Protein AF-X1NPY0-F1 (afdb_monomer)

Secondary structure (DSSP, 8-state):
--EE-SHHHHHHHHHHHHHHT----EEE--SHHHHHHHHHHHHHHHHHTT--S-EEEEEEEESS-TT--HHHHHSTT--HHHHHHHHHHHHHHHT-TTSTTTTEEEEEEEEEEPTTTSHHHHHH-TTT--EEEE--TTS-HHHHHHHHHHHHHHHTTTSEEEEESS---B--SS---------PPPHHHHHHHHHHH--SEEE--SS--BT--SS-PPP--HHHHHHHHHHH-TTB-

Mean predicted aligned error: 5.46 Å

Organism: NCBI:txid412755

InterPro domains:
  IPR000771 Fructose-bisphosphate aldolase, class-II [PF01116] (9-232)
  IPR013785 Aldolase-type TIM barrel [G3DSA:3.20.20.70] (1-237)

pLDDT: mean 90.07, std 15.35, range [38.34, 98.81]

Foldseek 3Di:
DLEDLFQVVVLVVQVVCLVVVHDADEAEAQELVSVVVQLVVQVVVCVVVVPPAAAEHEYEYEPPPPVDHRLLRHDPVSDNVNSLVRVQVSCCVQCPCPHPRVRYRYAYEHEQQEPPPNVCVCVVRLRRHAAYEHEPQVPDLVVQLVVLLVVCVVPSGSHQYEYENHDAAADDPPPDPDPDPLDWFALVSLLCSCVSNVHQAYETRQQDHPDDPDDPRPDRNPVRVVSNCVRNNSRYD

Radius of gyration: 17.71 Å; Cα contacts (8 Å, |Δi|>4): 429; chains: 1; bounding box: 46×44×44 Å

Nearest PDB structures (foldseek):
  2fjk-assembly1_A  TM=8.149E-01  e=1.073E-10  Thermus caldophilus
  3pm6-assembly1_A  TM=8.118E-01  e=3.680E-09  Coccidioides immitis
  3n9s-assembly1_A  TM=7.396E-01  e=4.705E-10  Helicobacter pylori 51
  8ebc-assembly1_B-2  TM=5.358E-01  e=4.833E-02  Listeria monocytogenes EGD-e
  1me8-assembly1_A  TM=5.652E-01  e=1.115E-01  Tritrichomonas suis

Solvent-accessible surface area (backbone atoms only — not comparable to full-atom values): 12717 Å² total; per-residue (Å²): 115,20,60,34,41,31,4,59,62,41,44,56,53,51,52,53,41,46,73,73,73,54,85,80,62,73,46,74,37,45,35,70,70,50,45,52,48,51,55,53,48,51,52,51,50,36,60,75,68,65,59,75,74,69,42,77,40,35,43,28,34,26,48,78,32,85,94,48,39,24,20,24,60,38,31,98,80,62,33,55,66,61,7,48,51,51,55,47,52,51,48,53,62,51,32,27,65,93,34,98,40,44,51,36,34,33,34,27,29,41,37,49,30,37,83,77,80,39,49,61,58,64,72,76,34,46,76,57,35,9,29,35,26,57,40,37,25,92,47,57,62,70,54,24,36,51,52,42,24,55,48,35,75,74,39,50,72,47,23,33,38,31,38,39,64,47,68,71,56,61,65,63,90,64,91,68,84,66,88,77,80,86,66,58,54,49,42,66,55,54,38,49,47,45,69,68,20,59,49,68,30,37,36,56,31,40,52,64,57,50,85,68,92,67,91,77,70,61,66,66,36,61,71,52,53,49,50,30,30,75,62,64,44,83,29,69,97

Sequence (237 aa):
MPIIRNGEKAREIIDKVKKTGNSLPCFCTENIMTTEAIFMGAKKFKEAQNIKGQLPLIIAFTASYEQRQQLKNYSGLSDFKEGLLAVRDDIERIARDEGKFNDIDVIVHLDHAQPGDDDWIFKENKDFISSIMYDCSSYSLNDNIKMEKDFVKKYKKDFVIEGCVDEIYNYVVSNEKLEVKDIITEAGDAESYFKETGVDLVVANLGTEHRRTESALKRYRRDAAQKIRDKIGRQIV

Structure (mmCIF, N/CA/C/O backbone):
data_AF-X1NPY0-F1
#
_entry.id   AF-X1NPY0-F1
#
loop_
_atom_site.group_PDB
_atom_site.id
_atom_site.type_symbol
_atom_site.label_atom_id
_atom_site.label_alt_id
_atom_site.label_comp_id
_atom_site.label_asym_id
_atom_site.label_entity_id
_atom_site.label_seq_id
_atom_site.pdbx_PDB_ins_code
_atom_site.Cartn_x
_atom_site.Cartn_y
_atom_site.Cartn_z
_atom_site.occupancy
_atom_site.B_iso_or_equiv
_atom_site.auth_seq_id
_atom_site.auth_comp_id
_atom_site.auth_asym_id
_atom_site.auth_atom_id
_atom_site.pdbx_PDB_model_num
ATOM 1 N N . MET A 1 1 ? -16.052 -7.743 11.395 1.00 60.28 1 MET A N 1
ATOM 2 C CA . MET A 1 1 ? -14.683 -8.087 10.979 1.00 60.28 1 MET A CA 1
ATOM 3 C C . MET A 1 1 ? -13.871 -6.822 10.774 1.00 60.28 1 MET A C 1
ATOM 5 O O . MET A 1 1 ? -14.260 -6.031 9.921 1.00 60.28 1 MET A O 1
ATOM 9 N N . PRO A 1 2 ? -12.777 -6.626 11.524 1.00 85.25 2 PRO A N 1
ATOM 10 C CA . PRO A 1 2 ? -11.909 -5.452 11.427 1.00 85.25 2 PRO A CA 1
ATOM 11 C C . PRO A 1 2 ? -10.962 -5.534 10.222 1.00 85.25 2 PRO A C 1
ATOM 13 O O . PRO A 1 2 ? -10.496 -4.516 9.730 1.00 85.25 2 PRO A O 1
ATOM 16 N N . ILE A 1 3 ? -10.697 -6.735 9.698 1.00 94.75 3 ILE A N 1
ATOM 17 C CA . ILE A 1 3 ? -9.887 -6.912 8.485 1.00 94.75 3 ILE A CA 1
ATOM 18 C C . ILE A 1 3 ? -10.708 -6.532 7.253 1.00 94.75 3 ILE A C 1
ATOM 20 O O . ILE A 1 3 ? -11.774 -7.097 6.993 1.00 94.75 3 ILE A O 1
ATOM 24 N N . ILE A 1 4 ? -10.175 -5.600 6.471 1.00 96.19 4 ILE A N 1
ATOM 25 C CA . ILE A 1 4 ? -10.746 -5.134 5.214 1.00 96.19 4 ILE A CA 1
ATOM 26 C C . ILE A 1 4 ? -10.289 -6.073 4.099 1.00 96.19 4 ILE A C 1
ATOM 28 O O . ILE A 1 4 ? -9.122 -6.074 3.726 1.00 96.19 4 ILE A O 1
ATOM 32 N N . ARG A 1 5 ? -11.216 -6.879 3.570 1.00 93.62 5 ARG A N 1
ATOM 33 C CA . ARG A 1 5 ? -10.924 -7.991 2.640 1.00 93.62 5 ARG A CA 1
ATOM 34 C C . ARG A 1 5 ? -11.151 -7.677 1.158 1.00 93.62 5 ARG A C 1
ATOM 36 O O . ARG A 1 5 ? -11.165 -8.583 0.340 1.00 93.62 5 ARG A O 1
ATOM 43 N N . ASN A 1 6 ? -11.429 -6.426 0.802 1.00 93.12 6 ASN A N 1
ATOM 44 C CA . ASN A 1 6 ? -11.587 -6.040 -0.600 1.00 93.12 6 ASN A CA 1
ATOM 45 C C . ASN A 1 6 ? -11.143 -4.598 -0.849 1.00 93.12 6 ASN A C 1
ATOM 47 O O . ASN A 1 6 ? -11.237 -3.732 0.029 1.00 93.12 6 ASN A O 1
ATOM 51 N N . GLY A 1 7 ? -10.686 -4.359 -2.074 1.00 95.56 7 GLY A N 1
ATOM 52 C CA . GLY A 1 7 ? -10.150 -3.087 -2.525 1.00 95.56 7 GLY A CA 1
ATOM 53 C C . GLY A 1 7 ? -11.176 -1.964 -2.534 1.00 95.56 7 GLY A C 1
ATOM 54 O O . GLY A 1 7 ? -10.827 -0.836 -2.208 1.00 95.56 7 GLY A O 1
ATOM 55 N N . GLU A 1 8 ? -12.445 -2.225 -2.857 1.00 96.25 8 GLU A N 1
ATOM 56 C CA . GLU A 1 8 ? -13.493 -1.190 -2.828 1.00 96.25 8 GLU A CA 1
ATOM 57 C C . GLU A 1 8 ? -13.641 -0.585 -1.428 1.00 96.25 8 GLU A C 1
ATOM 59 O O . GLU A 1 8 ? -13.581 0.636 -1.263 1.00 96.25 8 GLU A O 1
ATOM 64 N N . LYS A 1 9 ? -13.727 -1.429 -0.396 1.00 96.31 9 LYS A N 1
ATOM 65 C CA . LYS A 1 9 ? -13.851 -0.975 0.988 1.00 96.31 9 LYS A CA 1
ATOM 66 C C . LYS A 1 9 ? -12.587 -0.289 1.496 1.00 96.31 9 LYS A C 1
ATOM 68 O O . LYS A 1 9 ? -12.686 0.733 2.176 1.00 96.31 9 LYS A O 1
ATOM 73 N N . ALA A 1 10 ? -11.413 -0.822 1.159 1.00 97.38 10 ALA A N 1
ATOM 74 C CA . ALA A 1 10 ? -10.139 -0.191 1.499 1.00 97.38 10 ALA A CA 1
ATOM 75 C C . ALA A 1 10 ? -10.040 1.212 0.875 1.00 97.38 10 ALA A C 1
ATOM 77 O O . ALA A 1 10 ? -9.693 2.178 1.556 1.00 97.38 10 ALA A O 1
ATOM 78 N N . ARG A 1 11 ? -10.461 1.354 -0.385 1.00 97.75 11 ARG A N 1
ATOM 79 C CA . ARG A 1 11 ? -10.494 2.624 -1.119 1.00 97.75 11 ARG A CA 1
ATOM 80 C C . ARG A 1 11 ? -11.462 3.627 -0.487 1.00 97.75 11 ARG A C 1
ATOM 82 O O . ARG A 1 11 ? -11.074 4.768 -0.261 1.00 97.75 11 ARG A O 1
ATOM 89 N N . GLU A 1 12 ? -12.663 3.203 -0.075 1.00 97.19 12 GLU A N 1
ATOM 90 C CA . GLU A 1 12 ? -13.596 4.058 0.685 1.00 97.19 12 GLU A CA 1
ATOM 91 C C . GLU A 1 12 ? -12.979 4.610 1.978 1.00 97.19 12 GLU A C 1
ATOM 93 O O . GLU A 1 12 ? -13.189 5.775 2.331 1.00 97.19 12 GLU A O 1
ATOM 98 N N . ILE A 1 13 ? -12.269 3.760 2.724 1.00 96.62 13 ILE A N 1
ATOM 99 C CA . ILE A 1 13 ? -11.625 4.127 3.989 1.00 96.62 13 ILE A CA 1
ATOM 100 C C . ILE A 1 13 ? -10.509 5.138 3.728 1.00 96.62 13 ILE A C 1
ATOM 102 O O . ILE A 1 13 ? -10.480 6.200 4.354 1.00 96.62 13 ILE A O 1
ATOM 106 N N . ILE A 1 14 ? -9.634 4.844 2.768 1.00 96.94 14 ILE A N 1
ATOM 107 C CA . ILE A 1 14 ? -8.529 5.720 2.381 1.00 96.94 14 ILE A CA 1
ATOM 108 C C . ILE A 1 14 ? -9.064 7.074 1.891 1.00 96.94 14 ILE A C 1
ATOM 110 O O . ILE A 1 14 ? -8.583 8.117 2.331 1.00 96.94 14 ILE A O 1
ATOM 114 N N . ASP A 1 15 ? -10.108 7.096 1.062 1.00 96.12 15 ASP A N 1
ATOM 115 C CA . ASP A 1 15 ? -10.709 8.337 0.562 1.00 96.12 15 ASP A CA 1
ATOM 116 C C . ASP A 1 15 ? -11.340 9.181 1.673 1.00 96.12 15 ASP A C 1
ATOM 118 O O . ASP A 1 15 ? -11.281 10.415 1.633 1.00 96.12 15 ASP A O 1
ATOM 122 N N . LYS A 1 16 ? -11.919 8.546 2.701 1.00 95.44 16 LYS A N 1
ATOM 123 C CA . LYS A 1 16 ? -12.377 9.258 3.902 1.00 95.44 16 LYS A CA 1
ATOM 124 C C . LYS A 1 16 ? -11.205 9.913 4.622 1.00 95.44 16 LYS A C 1
ATOM 126 O O . LYS A 1 16 ? -11.301 11.097 4.936 1.00 95.44 16 LYS A O 1
ATOM 131 N N . VAL A 1 17 ? -10.099 9.197 4.829 1.00 94.44 17 VAL A N 1
ATOM 132 C CA . VAL A 1 17 ? -8.895 9.756 5.467 1.00 94.44 17 VAL A CA 1
ATOM 133 C C . VAL A 1 17 ? -8.343 10.923 4.644 1.00 94.44 17 VAL A C 1
ATOM 135 O O . VAL A 1 17 ? -8.180 12.016 5.192 1.00 94.44 17 VAL A O 1
ATOM 138 N N . LYS A 1 18 ? -8.192 10.760 3.322 1.00 93.69 18 LYS A N 1
ATOM 139 C CA . LYS A 1 18 ? -7.734 11.814 2.396 1.00 93.69 18 LYS A CA 1
ATOM 140 C C . LYS A 1 18 ? -8.557 13.100 2.531 1.00 93.69 18 LYS A C 1
ATOM 142 O O . LYS A 1 18 ? -7.985 14.191 2.592 1.00 93.69 18 LYS A O 1
ATOM 147 N N . LYS A 1 19 ? -9.888 12.997 2.640 1.00 93.81 19 LYS A N 1
ATOM 148 C CA . LYS A 1 19 ? -10.793 14.154 2.810 1.00 93.81 19 LYS A CA 1
ATOM 149 C C . LYS A 1 19 ? -10.591 14.907 4.127 1.00 93.81 19 LYS A C 1
ATOM 151 O O . LYS A 1 19 ? -10.855 16.104 4.170 1.00 93.81 19 LYS A O 1
ATOM 156 N N . THR A 1 20 ? -10.117 14.244 5.184 1.00 92.56 20 THR A N 1
ATOM 157 C CA . THR A 1 20 ? -9.911 14.891 6.496 1.00 92.56 20 THR A CA 1
ATOM 158 C C . THR A 1 20 ? -8.669 15.763 6.571 1.00 92.56 20 THR A C 1
ATOM 160 O O . THR A 1 20 ? -8.541 16.558 7.496 1.00 92.56 20 THR A O 1
ATOM 163 N N . GLY A 1 21 ? -7.735 15.620 5.634 1.00 91.62 21 GLY A N 1
ATOM 164 C CA . GLY A 1 21 ? -6.453 16.296 5.748 1.00 91.62 21 GLY A CA 1
ATOM 165 C C . GLY A 1 21 ? -5.307 15.406 6.223 1.00 91.62 21 GLY A C 1
ATOM 166 O O . GLY A 1 21 ? -4.157 15.777 5.993 1.00 91.62 21 GLY A O 1
ATOM 167 N N . ASN A 1 22 ? -5.631 14.268 6.839 1.00 91.94 22 ASN A N 1
ATOM 168 C CA . ASN A 1 22 ? -4.693 13.377 7.516 1.00 91.94 22 ASN A CA 1
ATOM 169 C C . ASN A 1 22 ? -4.086 12.322 6.580 1.00 91.94 22 ASN A C 1
ATOM 171 O O . ASN A 1 22 ? -4.592 12.085 5.482 1.00 91.94 22 ASN A O 1
ATOM 175 N N . SER A 1 23 ? -3.027 11.672 7.063 1.00 92.19 23 SER A N 1
ATOM 176 C CA . SER A 1 23 ? -2.396 10.509 6.432 1.00 92.19 23 SER A CA 1
ATOM 177 C C . SER A 1 23 ? -2.767 9.227 7.175 1.00 92.19 23 SER A C 1
ATOM 179 O O . SER A 1 23 ? -3.042 9.256 8.376 1.00 92.19 23 SER A O 1
ATOM 181 N N . LEU A 1 24 ? -2.753 8.105 6.460 1.00 93.81 24 LEU A N 1
ATOM 182 C CA . LEU A 1 24 ? -2.926 6.774 7.030 1.00 93.81 24 LEU A CA 1
ATOM 183 C C . LEU A 1 24 ? -1.543 6.118 7.144 1.00 93.81 24 LEU A C 1
ATOM 185 O O . LEU A 1 24 ? -0.859 6.038 6.126 1.00 93.81 24 LEU A O 1
ATOM 189 N N . PRO A 1 25 ? -1.089 5.695 8.335 1.00 93.69 25 PRO A N 1
ATOM 190 C CA . PRO A 1 25 ? 0.220 5.077 8.444 1.00 93.69 25 PRO A CA 1
ATOM 191 C C . PRO A 1 25 ? 0.202 3.650 7.883 1.00 93.69 25 PRO A C 1
ATOM 193 O O . PRO A 1 25 ? -0.737 2.887 8.134 1.00 93.69 25 PRO A O 1
ATOM 196 N N . CYS A 1 26 ? 1.274 3.307 7.172 1.00 96.94 26 CYS A N 1
ATOM 197 C CA . CYS A 1 26 ? 1.595 1.963 6.714 1.00 96.94 26 CYS A CA 1
ATOM 198 C C . CYS A 1 26 ? 2.777 1.437 7.527 1.00 96.94 26 CYS A C 1
ATOM 200 O O . CYS A 1 26 ? 3.869 2.003 7.481 1.00 96.94 26 CYS A O 1
ATOM 202 N N . PHE A 1 27 ? 2.541 0.400 8.332 1.00 98.00 27 PHE A N 1
ATOM 203 C CA . PHE A 1 27 ? 3.584 -0.212 9.147 1.00 98.00 27 PHE A CA 1
ATOM 204 C C . PHE A 1 27 ? 3.894 -1.614 8.655 1.00 98.00 27 PHE A C 1
ATOM 206 O O . PHE A 1 27 ? 3.047 -2.506 8.669 1.00 98.00 27 PHE A O 1
ATOM 213 N N . CYS A 1 28 ? 5.149 -1.797 8.280 1.00 97.56 28 CYS A N 1
ATOM 214 C CA . CYS A 1 28 ? 5.681 -3.065 7.834 1.00 9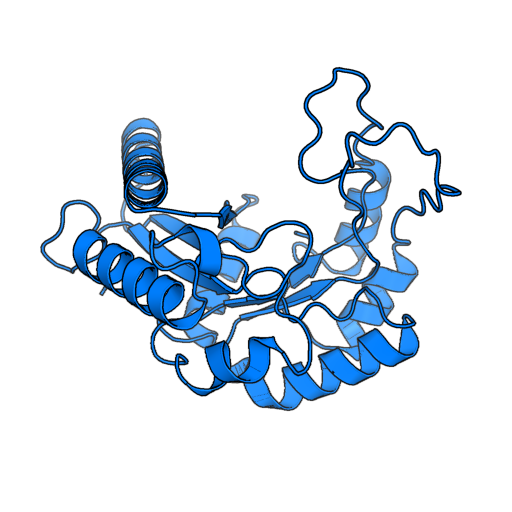7.56 28 CYS A CA 1
ATOM 215 C C . CYS A 1 28 ? 5.968 -3.987 9.038 1.00 97.56 28 CYS A C 1
ATOM 217 O O . CYS A 1 28 ? 6.521 -3.542 10.046 1.00 97.56 28 CYS A O 1
ATOM 219 N N . THR A 1 29 ? 5.595 -5.266 8.947 1.00 98.00 29 THR A N 1
ATOM 220 C CA . THR A 1 29 ? 5.765 -6.264 10.019 1.00 98.00 29 THR A CA 1
ATOM 221 C C . THR A 1 29 ? 6.621 -7.450 9.576 1.00 98.00 29 THR A C 1
ATOM 223 O O . THR A 1 29 ? 6.653 -7.799 8.402 1.00 98.00 29 THR A O 1
ATOM 226 N N . GLU A 1 30 ? 7.349 -8.062 10.511 1.00 95.69 30 GLU A N 1
ATOM 227 C CA . GLU A 1 30 ? 8.293 -9.152 10.229 1.00 95.69 30 GLU A CA 1
ATOM 228 C C . GLU A 1 30 ? 8.308 -10.248 11.308 1.00 95.69 30 GLU A C 1
ATOM 230 O O . GLU A 1 30 ? 9.186 -11.093 11.330 1.00 95.69 30 GLU A O 1
ATOM 235 N N . ASN A 1 31 ? 7.401 -10.217 12.277 1.00 97.25 31 ASN A N 1
ATOM 236 C CA . ASN A 1 31 ? 7.160 -11.307 13.224 1.00 97.25 31 ASN A CA 1
ATOM 237 C C . ASN A 1 31 ? 5.927 -10.973 14.073 1.00 97.25 31 ASN A C 1
ATOM 239 O O . ASN A 1 31 ? 5.345 -9.882 13.979 1.00 97.25 31 ASN A O 1
ATOM 243 N N . ILE A 1 32 ? 5.558 -11.895 14.962 1.00 97.62 32 ILE A N 1
ATOM 244 C CA . ILE A 1 32 ? 4.482 -11.681 15.927 1.00 97.62 32 ILE A CA 1
ATOM 245 C C . ILE A 1 32 ? 4.713 -10.439 16.802 1.00 97.62 32 ILE A C 1
ATOM 247 O O . ILE A 1 32 ? 3.791 -9.652 17.001 1.00 97.62 32 ILE A O 1
ATOM 251 N N . MET A 1 33 ? 5.941 -10.196 17.273 1.00 98.06 33 MET A N 1
ATOM 252 C CA . MET A 1 33 ? 6.217 -9.080 18.186 1.00 98.06 33 MET A CA 1
ATOM 253 C C . MET A 1 33 ? 6.006 -7.727 17.503 1.00 98.06 33 MET A C 1
ATOM 255 O O . MET A 1 33 ? 5.396 -6.831 18.087 1.00 98.06 33 MET A O 1
ATOM 259 N N . THR A 1 34 ? 6.462 -7.567 16.255 1.00 98.00 34 THR A N 1
ATOM 260 C CA . THR A 1 34 ? 6.210 -6.341 15.481 1.00 98.00 34 THR A CA 1
ATOM 261 C C . THR A 1 34 ? 4.734 -6.196 15.137 1.00 98.00 34 THR A C 1
ATOM 263 O O . THR A 1 34 ? 4.205 -5.090 15.206 1.00 98.00 34 THR A O 1
ATOM 266 N N . THR A 1 35 ? 4.041 -7.299 14.846 1.00 98.25 35 THR A N 1
ATOM 267 C CA . THR A 1 35 ? 2.599 -7.283 14.561 1.00 98.25 35 THR A CA 1
ATOM 268 C C . THR A 1 35 ? 1.812 -6.810 15.782 1.00 98.25 35 THR A C 1
ATOM 270 O O . THR A 1 35 ? 1.048 -5.849 15.690 1.00 98.25 35 THR A O 1
ATOM 273 N N . GLU A 1 36 ? 2.050 -7.402 16.955 1.00 98.12 36 GLU A N 1
ATOM 274 C CA . GLU A 1 36 ? 1.422 -6.977 18.210 1.00 98.12 36 GLU A CA 1
ATOM 275 C C . GLU A 1 36 ? 1.763 -5.526 18.555 1.00 98.12 36 GLU A C 1
ATOM 277 O O . GLU A 1 36 ? 0.876 -4.766 18.952 1.00 98.12 36 GLU A O 1
ATOM 282 N N . ALA A 1 37 ? 3.015 -5.103 18.347 1.00 98.56 37 ALA A N 1
ATOM 283 C CA . ALA A 1 37 ? 3.434 -3.728 18.589 1.00 98.56 37 ALA A CA 1
ATOM 284 C C . ALA A 1 37 ? 2.656 -2.719 17.730 1.00 98.56 37 ALA A C 1
ATOM 286 O O . ALA A 1 37 ? 2.247 -1.678 18.250 1.00 98.56 37 ALA A O 1
ATOM 287 N N . ILE A 1 38 ? 2.397 -3.031 16.455 1.00 98.56 38 ILE A N 1
ATOM 288 C CA . ILE A 1 38 ? 1.607 -2.175 15.560 1.00 98.56 38 ILE A CA 1
ATOM 289 C C . ILE A 1 38 ? 0.169 -2.034 16.084 1.00 98.56 38 ILE A C 1
ATOM 291 O O . ILE A 1 38 ? -0.314 -0.912 16.260 1.00 98.56 38 ILE A O 1
ATOM 295 N N . PHE A 1 39 ? -0.499 -3.144 16.417 1.00 98.12 39 PHE A N 1
ATOM 296 C CA . PHE A 1 39 ? -1.860 -3.119 16.973 1.00 98.12 39 PHE A CA 1
ATOM 297 C C . PHE A 1 39 ? -1.935 -2.358 18.301 1.00 98.12 39 PHE A C 1
ATOM 299 O O . PHE A 1 39 ? -2.805 -1.506 18.501 1.00 98.12 39 PHE A O 1
ATOM 306 N N . MET A 1 40 ? -0.999 -2.629 19.213 1.00 98.19 40 MET A N 1
ATOM 307 C CA . MET A 1 40 ? -0.910 -1.945 20.501 1.00 98.19 40 MET A CA 1
ATOM 308 C C . MET A 1 40 ? -0.652 -0.447 20.331 1.00 98.19 40 MET A C 1
ATOM 310 O O . MET A 1 40 ? -1.249 0.358 21.048 1.00 98.19 40 MET A O 1
ATOM 314 N N . GLY A 1 41 ? 0.211 -0.064 19.389 1.00 98.25 41 GLY A N 1
ATOM 315 C CA . GLY A 1 41 ? 0.490 1.329 19.052 1.00 98.25 41 GLY A CA 1
ATOM 316 C C . GLY A 1 41 ? -0.750 2.048 18.527 1.00 98.25 41 GLY A C 1
ATOM 317 O O . GLY A 1 41 ? -1.107 3.106 19.046 1.00 98.25 41 GLY A O 1
ATOM 318 N N . ALA A 1 42 ? -1.456 1.438 17.572 1.00 97.56 42 ALA A N 1
ATOM 319 C CA . ALA A 1 42 ? -2.693 1.980 17.015 1.00 97.56 42 ALA A CA 1
ATOM 320 C C . ALA A 1 42 ? -3.779 2.153 18.088 1.00 97.56 42 ALA A C 1
ATOM 322 O O . ALA A 1 42 ? -4.397 3.215 18.180 1.00 97.56 42 ALA A O 1
ATOM 323 N N . LYS A 1 43 ? -3.968 1.153 18.960 1.00 97.12 43 LYS A N 1
ATOM 324 C CA . LYS A 1 43 ? -4.939 1.222 20.061 1.00 97.12 43 LYS A CA 1
ATOM 325 C C . LYS A 1 43 ? -4.611 2.337 21.052 1.00 97.12 43 LYS A C 1
ATOM 327 O O . LYS A 1 43 ? -5.476 3.157 21.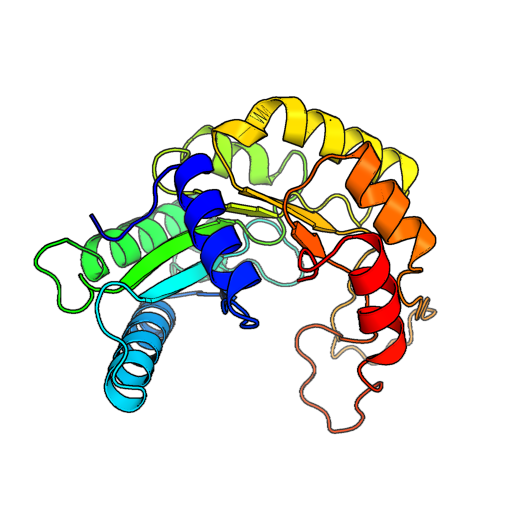351 1.00 97.12 43 LYS A O 1
ATOM 332 N N . LYS A 1 44 ? -3.354 2.423 21.498 1.00 98.06 44 LYS A N 1
ATOM 333 C CA . LYS A 1 44 ? -2.897 3.493 22.398 1.00 98.06 44 LYS A CA 1
ATOM 334 C C . LYS A 1 44 ? -3.073 4.874 21.770 1.00 98.06 44 LYS A C 1
ATOM 336 O O . LYS A 1 44 ? -3.524 5.794 22.446 1.00 98.06 44 LYS A O 1
ATOM 341 N N . PHE A 1 45 ? -2.748 5.026 20.484 1.00 97.12 45 PHE A N 1
ATOM 342 C CA . PHE A 1 45 ? -2.962 6.277 19.755 1.00 97.12 45 PHE A CA 1
ATOM 343 C C . PHE A 1 45 ? -4.447 6.653 19.717 1.00 97.12 45 PHE A C 1
ATOM 345 O O . PHE A 1 45 ? -4.804 7.779 20.059 1.00 97.12 45 PHE A O 1
ATOM 352 N N . LYS A 1 46 ? -5.318 5.698 19.373 1.00 96.06 46 LYS A N 1
ATOM 353 C CA . LYS A 1 46 ? -6.772 5.886 19.350 1.00 96.06 46 LYS A CA 1
ATOM 354 C C . LYS A 1 46 ? -7.307 6.400 20.688 1.00 96.06 46 LYS A C 1
ATOM 356 O O . LYS A 1 46 ? -8.066 7.367 20.714 1.00 96.06 46 LYS A O 1
ATOM 361 N N . GLU A 1 47 ? -6.905 5.753 21.780 1.00 97.19 47 GLU A N 1
ATOM 362 C CA . GLU A 1 47 ? -7.314 6.092 23.145 1.00 97.19 47 GLU A CA 1
ATOM 363 C C . GLU A 1 47 ? -6.798 7.475 23.552 1.00 97.19 47 GLU A C 1
ATOM 365 O O . GLU A 1 47 ? -7.578 8.309 24.011 1.00 97.19 47 GLU A O 1
ATOM 370 N N . ALA A 1 48 ? -5.515 7.755 23.305 1.00 98.00 48 ALA A N 1
ATOM 371 C CA . ALA A 1 48 ? -4.893 9.038 23.622 1.00 98.00 48 ALA A CA 1
ATOM 372 C C . ALA A 1 48 ? -5.523 10.211 22.854 1.00 98.00 48 ALA A C 1
ATOM 374 O O . ALA A 1 48 ? -5.654 11.304 23.398 1.00 98.00 48 ALA A O 1
ATOM 375 N N . GLN A 1 49 ? -5.933 9.986 21.602 1.00 96.31 49 GLN A N 1
ATOM 376 C CA . GLN A 1 49 ? -6.605 10.988 20.769 1.00 96.31 49 GLN A CA 1
ATOM 377 C C . GLN A 1 49 ? -8.136 10.981 20.923 1.00 96.31 49 GLN A C 1
ATOM 379 O O . GLN A 1 49 ? -8.825 11.748 20.252 1.00 96.31 49 GLN A O 1
ATOM 384 N N . ASN A 1 50 ? -8.686 10.125 21.795 1.00 96.12 50 ASN A N 1
ATOM 385 C CA . ASN A 1 50 ? -10.123 9.964 22.027 1.00 96.12 50 ASN A CA 1
ATOM 386 C C . ASN A 1 50 ? -10.939 9.732 20.732 1.00 96.12 50 ASN A C 1
ATOM 388 O O . ASN A 1 50 ? -12.081 10.187 20.604 1.00 96.12 50 ASN A O 1
ATOM 392 N N . ILE A 1 51 ? -10.355 9.020 19.761 1.00 94.06 51 ILE A N 1
ATOM 393 C CA . ILE A 1 51 ? -10.989 8.733 18.468 1.00 94.06 51 ILE A CA 1
ATOM 394 C C . ILE A 1 51 ? -12.145 7.754 18.688 1.00 94.06 51 ILE A C 1
ATOM 396 O O . ILE A 1 51 ? -11.959 6.644 19.189 1.00 94.06 51 ILE A O 1
ATOM 400 N N . LYS A 1 52 ? -13.355 8.163 18.298 1.00 93.62 52 LYS A N 1
ATOM 401 C CA . LYS A 1 52 ? -14.568 7.338 18.387 1.00 93.62 52 LYS A CA 1
ATOM 402 C C . LYS A 1 52 ? -14.752 6.491 17.125 1.00 93.62 52 LYS A C 1
ATOM 404 O O . LYS A 1 52 ? -14.356 6.903 16.040 1.00 93.62 52 LYS A O 1
ATOM 409 N N . GLY A 1 53 ? -15.408 5.339 17.257 1.00 92.38 53 GLY A N 1
ATOM 410 C CA . GLY A 1 53 ? -15.699 4.449 16.125 1.00 92.38 53 GLY A CA 1
ATOM 411 C C . GLY A 1 53 ? -14.494 3.601 15.726 1.00 92.38 53 GLY A C 1
ATOM 412 O O . GLY A 1 53 ? -13.751 3.184 16.605 1.00 92.38 53 GLY A O 1
ATOM 413 N N . GLN A 1 54 ? -14.306 3.346 14.431 1.00 94.06 54 GLN A N 1
ATOM 414 C CA . GLN A 1 54 ? -13.184 2.567 13.889 1.00 94.06 54 GLN A CA 1
ATOM 415 C C . GLN A 1 54 ? -11.956 3.451 13.612 1.00 94.06 54 GLN A C 1
ATOM 417 O O . GLN A 1 54 ? -12.105 4.610 13.226 1.00 94.06 54 GLN A O 1
ATOM 422 N N . LEU A 1 55 ? -10.744 2.930 13.840 1.00 95.81 55 LEU A N 1
ATOM 423 C CA . LEU A 1 55 ? -9.488 3.585 13.447 1.00 95.81 55 LEU A CA 1
ATOM 424 C C . LEU A 1 55 ? -8.844 2.770 12.320 1.00 95.81 55 LEU A C 1
ATOM 426 O O . LEU A 1 55 ? -8.452 1.637 12.585 1.00 95.81 55 LEU A O 1
ATOM 430 N N . PRO A 1 56 ? -8.709 3.312 11.102 1.00 96.19 56 PRO A N 1
ATOM 431 C CA . PRO A 1 56 ? -8.026 2.603 10.034 1.00 96.19 56 PRO A CA 1
ATOM 432 C C . PRO A 1 56 ? -6.515 2.514 10.278 1.00 96.19 56 PRO A C 1
ATOM 434 O O . PRO A 1 56 ? -5.903 3.436 10.821 1.00 96.19 56 PRO A O 1
ATOM 437 N N . LEU A 1 57 ? -5.925 1.410 9.833 1.00 97.19 57 LEU A N 1
ATOM 438 C CA . LEU A 1 57 ? -4.513 1.064 9.956 1.00 97.19 57 LEU A CA 1
ATOM 439 C C . LEU A 1 57 ? -4.096 0.231 8.737 1.00 97.19 57 LEU A C 1
ATOM 441 O O . LEU A 1 57 ? -4.806 -0.708 8.381 1.00 97.19 57 LEU A O 1
ATOM 445 N N . ILE A 1 58 ? -2.946 0.532 8.128 1.00 98.50 58 ILE A N 1
ATOM 446 C CA . ILE A 1 58 ? -2.341 -0.357 7.130 1.00 98.50 58 ILE A CA 1
ATOM 447 C C . ILE A 1 58 ? -1.229 -1.168 7.804 1.00 98.50 58 ILE A C 1
ATOM 449 O O . ILE A 1 58 ? -0.314 -0.597 8.404 1.00 98.50 58 ILE A O 1
ATOM 453 N N . ILE A 1 59 ? -1.313 -2.494 7.696 1.00 98.62 59 ILE A N 1
ATOM 454 C CA . ILE A 1 59 ? -0.224 -3.409 8.050 1.00 98.62 59 ILE A CA 1
ATOM 455 C C . ILE A 1 59 ? 0.314 -4.001 6.758 1.00 98.62 59 ILE A C 1
ATOM 457 O O . ILE A 1 59 ? -0.451 -4.538 5.957 1.00 98.62 59 ILE A O 1
ATOM 461 N N . ALA A 1 60 ? 1.622 -3.899 6.576 1.00 98.56 60 ALA A N 1
ATOM 462 C CA . ALA A 1 60 ? 2.293 -4.294 5.356 1.00 98.56 60 ALA A CA 1
ATOM 463 C C . ALA A 1 60 ? 3.365 -5.356 5.587 1.00 98.56 60 ALA A C 1
ATOM 465 O O . ALA A 1 60 ? 3.859 -5.542 6.704 1.00 98.56 60 ALA A O 1
ATOM 466 N N . PHE A 1 61 ? 3.724 -6.046 4.516 1.00 98.62 61 PHE A N 1
ATOM 467 C CA . PHE A 1 61 ? 4.889 -6.916 4.464 1.00 98.62 61 PHE A CA 1
ATOM 468 C C . PHE A 1 61 ? 5.424 -6.978 3.036 1.00 98.62 61 PHE A C 1
ATOM 470 O O . PHE A 1 61 ? 4.656 -6.955 2.075 1.00 98.62 61 PHE A O 1
ATOM 477 N N . THR A 1 62 ? 6.738 -7.114 2.914 1.00 98.19 62 THR A N 1
ATOM 478 C CA . THR A 1 62 ? 7.415 -7.379 1.647 1.00 98.19 62 THR A CA 1
ATOM 479 C C . THR A 1 62 ? 7.657 -8.872 1.439 1.00 98.19 62 THR A C 1
ATOM 481 O O . THR A 1 62 ? 7.901 -9.635 2.386 1.00 98.19 62 THR A O 1
ATOM 484 N N . ALA A 1 63 ? 7.629 -9.285 0.176 1.00 97.50 63 ALA A N 1
ATOM 485 C CA . ALA A 1 63 ? 7.919 -10.646 -0.252 1.00 97.50 63 ALA A CA 1
ATOM 486 C C . ALA A 1 63 ? 9.310 -10.732 -0.893 1.00 97.50 63 ALA A C 1
ATOM 488 O O . ALA A 1 63 ? 10.303 -10.650 -0.170 1.00 97.50 63 ALA A O 1
ATOM 489 N N . SER A 1 64 ? 9.405 -10.891 -2.214 1.00 95.88 64 SER A N 1
ATOM 490 C CA . SER A 1 64 ? 10.683 -11.095 -2.909 1.00 95.88 64 SER A CA 1
ATOM 491 C C . SER A 1 64 ? 11.606 -9.868 -2.951 1.00 95.88 64 SER A C 1
ATOM 493 O O . SER A 1 64 ? 12.794 -10.038 -3.225 1.00 95.88 64 SER A O 1
ATOM 495 N N . TYR A 1 65 ? 11.115 -8.674 -2.589 1.00 93.69 65 TYR A N 1
ATOM 496 C CA . TYR A 1 65 ? 11.879 -7.421 -2.535 1.00 93.69 65 TYR A CA 1
ATOM 497 C C . TYR A 1 65 ? 13.272 -7.590 -1.904 1.00 93.69 65 TYR A C 1
ATOM 499 O O . TYR A 1 65 ? 13.421 -7.846 -0.706 1.00 93.69 65 TYR A O 1
ATOM 507 N N . GLU A 1 66 ? 14.320 -7.432 -2.714 1.00 87.62 66 GLU A N 1
ATOM 508 C CA . GLU A 1 66 ? 15.688 -7.822 -2.342 1.00 87.62 66 GLU A CA 1
ATOM 509 C C . GLU A 1 66 ? 16.203 -7.093 -1.099 1.00 87.62 66 GLU A C 1
ATOM 511 O O . GLU A 1 66 ? 16.930 -7.648 -0.273 1.00 87.62 66 GLU A O 1
ATOM 516 N N . GLN A 1 67 ? 15.785 -5.842 -0.928 1.00 85.06 67 GLN A N 1
ATOM 517 C CA . GLN A 1 67 ? 16.258 -4.994 0.157 1.00 85.06 67 GLN A CA 1
ATOM 518 C C . GLN A 1 67 ? 15.645 -5.400 1.511 1.00 85.06 67 GLN A C 1
ATOM 520 O O . GLN A 1 67 ? 16.185 -5.066 2.574 1.00 85.06 67 GLN A O 1
ATOM 525 N N . ARG A 1 68 ? 14.519 -6.129 1.513 1.00 92.19 68 ARG A N 1
ATOM 526 C CA . ARG A 1 68 ? 13.998 -6.848 2.684 1.00 92.19 68 ARG A CA 1
ATOM 527 C C . ARG A 1 68 ? 12.964 -7.862 2.284 1.00 92.19 68 ARG A C 1
ATOM 529 O O . ARG A 1 68 ? 11.939 -7.508 1.723 1.00 92.19 68 ARG A O 1
ATOM 536 N N . GLN A 1 69 ? 13.158 -9.067 2.773 1.00 96.19 69 GLN A N 1
ATOM 537 C CA . GLN A 1 69 ? 12.247 -10.169 2.543 1.00 96.19 69 GLN A CA 1
ATOM 538 C C . GLN A 1 69 ? 11.495 -10.470 3.839 1.00 96.19 69 GLN A C 1
ATOM 540 O O . GLN A 1 69 ? 11.845 -11.401 4.562 1.00 96.19 69 GLN A O 1
ATOM 545 N N . GLN A 1 70 ? 10.514 -9.634 4.197 1.00 97.94 70 GLN A N 1
ATOM 546 C CA . GLN A 1 70 ? 9.881 -9.718 5.516 1.00 97.94 70 GLN A CA 1
ATOM 547 C C . GLN A 1 70 ? 9.108 -11.012 5.719 1.00 97.94 70 GLN A C 1
ATOM 549 O O . GLN A 1 70 ? 9.211 -11.607 6.787 1.00 97.94 70 GLN A O 1
ATOM 554 N N . LEU A 1 71 ? 8.392 -11.485 4.696 1.00 98.25 71 LEU A N 1
ATOM 555 C CA . LEU A 1 71 ? 7.723 -12.783 4.768 1.00 98.25 71 LEU A CA 1
ATOM 556 C C . LEU A 1 71 ? 8.726 -13.899 5.061 1.00 98.25 71 LEU A C 1
ATOM 558 O O . LEU A 1 71 ? 8.530 -14.677 5.988 1.00 98.25 71 LEU A O 1
ATOM 562 N N . LYS A 1 72 ? 9.861 -13.914 4.358 1.00 97.12 72 LYS A N 1
ATOM 563 C CA . LYS A 1 72 ? 10.926 -14.888 4.609 1.00 97.12 72 LYS A CA 1
ATOM 564 C C . LYS A 1 72 ? 11.416 -14.837 6.059 1.00 97.12 72 LYS A C 1
ATOM 566 O O . LYS A 1 72 ? 11.625 -15.874 6.670 1.00 97.12 72 LYS A O 1
ATOM 571 N N . ASN A 1 73 ? 11.552 -13.642 6.623 1.00 96.75 73 ASN A N 1
ATOM 572 C CA . ASN A 1 73 ? 12.034 -13.440 7.990 1.00 96.75 73 ASN A CA 1
ATOM 573 C C . ASN A 1 73 ? 10.962 -13.668 9.076 1.00 96.75 73 ASN A C 1
ATOM 575 O O . ASN A 1 73 ? 11.311 -13.759 10.252 1.00 96.75 73 ASN A O 1
ATOM 579 N N . TYR A 1 74 ? 9.680 -13.759 8.705 1.00 97.88 74 TYR A N 1
ATOM 580 C CA . TYR A 1 74 ? 8.564 -13.847 9.653 1.00 97.88 74 TYR A CA 1
ATOM 581 C C . TYR A 1 74 ? 8.545 -15.163 10.432 1.00 97.88 74 TYR A C 1
ATOM 583 O O . TYR A 1 74 ? 8.142 -15.210 11.596 1.00 97.88 74 TYR A O 1
ATOM 591 N N . SER A 1 75 ? 9.015 -16.233 9.793 1.00 92.50 75 SER A N 1
ATOM 592 C CA . SER A 1 75 ? 9.118 -17.570 10.367 1.00 92.50 75 SER A CA 1
ATOM 593 C C . SER A 1 75 ? 10.570 -18.038 10.364 1.00 92.50 75 SER A C 1
ATOM 595 O O . SER A 1 75 ? 11.318 -17.791 9.419 1.00 92.50 75 SER A O 1
ATOM 597 N N . GLY A 1 76 ? 10.962 -18.806 11.385 1.00 94.25 76 GLY A N 1
ATOM 598 C CA . GLY A 1 76 ? 12.285 -19.443 11.440 1.00 94.25 76 GLY A CA 1
ATOM 599 C C . GLY A 1 76 ? 12.556 -20.415 10.282 1.00 94.25 76 GLY A C 1
ATOM 600 O O . GLY A 1 76 ? 13.702 -20.803 10.072 1.00 94.25 76 GLY A O 1
ATOM 601 N N . LEU A 1 77 ? 11.525 -20.778 9.510 1.00 96.50 77 LEU A N 1
ATOM 602 C CA . LEU A 1 77 ? 11.633 -21.611 8.312 1.00 96.50 77 LEU A CA 1
ATOM 603 C C . LEU A 1 77 ? 12.256 -20.883 7.113 1.00 96.50 77 LEU A C 1
ATOM 605 O O . LEU A 1 77 ? 12.689 -21.546 6.177 1.00 96.50 77 LEU A O 1
ATOM 609 N N . SER A 1 78 ? 12.369 -19.549 7.155 1.00 96.06 78 SER A N 1
ATOM 610 C CA . SER A 1 78 ? 13.015 -18.764 6.093 1.00 96.06 78 SER A CA 1
ATOM 611 C C . SER A 1 78 ? 12.403 -18.981 4.701 1.00 96.06 78 SER A C 1
ATOM 613 O O . SER A 1 78 ? 13.121 -19.015 3.699 1.00 96.06 78 SER A O 1
ATOM 615 N N . ASP A 1 79 ? 11.077 -19.114 4.646 1.00 97.62 79 ASP A N 1
ATOM 616 C CA . ASP A 1 79 ? 10.296 -19.389 3.438 1.00 97.62 79 ASP A CA 1
ATOM 617 C C . ASP A 1 79 ? 9.143 -18.384 3.292 1.00 97.62 79 ASP A C 1
ATOM 619 O O . ASP A 1 79 ? 8.497 -18.014 4.275 1.00 97.62 79 ASP A O 1
ATOM 623 N N . PHE A 1 80 ? 8.885 -17.927 2.063 1.00 97.94 80 PHE A N 1
ATOM 624 C CA . PHE A 1 80 ? 7.873 -16.901 1.796 1.00 97.94 80 PHE A CA 1
ATOM 625 C C . PHE A 1 80 ? 6.450 -17.371 2.094 1.00 97.94 80 PHE A C 1
ATOM 627 O O . PHE A 1 80 ? 5.640 -16.588 2.590 1.00 97.94 80 PHE A O 1
ATOM 634 N N . LYS A 1 81 ? 6.133 -18.633 1.796 1.00 97.88 81 LYS A N 1
ATOM 635 C CA . LYS A 1 81 ? 4.798 -19.189 2.005 1.00 97.88 81 LYS A CA 1
ATOM 636 C C . LYS A 1 81 ? 4.545 -19.437 3.482 1.00 97.88 81 LYS A C 1
ATOM 638 O O . LYS A 1 81 ? 3.497 -19.039 3.982 1.00 97.88 81 LYS A O 1
ATOM 643 N N . GLU A 1 82 ? 5.514 -20.008 4.188 1.00 98.19 82 GLU A N 1
ATOM 644 C CA . GLU A 1 82 ? 5.440 -20.171 5.645 1.00 98.19 82 GLU A CA 1
ATOM 645 C C . GLU A 1 82 ? 5.317 -18.819 6.357 1.00 98.19 82 GLU A C 1
ATOM 647 O O . GLU A 1 82 ? 4.517 -18.657 7.277 1.00 98.19 82 GLU A O 1
ATOM 652 N N . GLY A 1 83 ? 6.058 -17.814 5.884 1.00 98.38 83 GLY A N 1
ATOM 653 C CA . GLY A 1 83 ? 5.937 -16.440 6.350 1.00 98.38 83 GLY A CA 1
ATOM 654 C C . GLY A 1 83 ? 4.555 -15.836 6.137 1.00 98.38 83 GLY A C 1
ATOM 655 O O . GLY A 1 83 ? 4.004 -15.221 7.048 1.00 98.38 83 GLY A O 1
ATOM 656 N N . LEU A 1 84 ? 3.984 -16.032 4.944 1.00 98.56 84 LEU A N 1
ATOM 657 C CA . LEU A 1 84 ? 2.652 -15.543 4.593 1.00 98.56 84 LEU A CA 1
ATOM 658 C C . LEU A 1 84 ? 1.564 -16.178 5.464 1.00 98.56 84 LEU A C 1
ATOM 660 O O . LEU A 1 84 ? 0.669 -15.478 5.936 1.00 98.56 84 LEU A O 1
ATOM 664 N N . LEU A 1 85 ? 1.651 -17.491 5.692 1.00 98.44 85 LEU A N 1
ATOM 665 C CA . LEU A 1 85 ? 0.735 -18.207 6.578 1.00 98.44 85 LEU A CA 1
ATOM 666 C C . LEU A 1 85 ? 0.838 -17.669 8.009 1.00 98.44 85 LEU A C 1
ATOM 668 O O . LEU A 1 85 ? -0.179 -17.326 8.604 1.00 98.44 85 LEU A O 1
ATOM 672 N N . ALA A 1 86 ? 2.058 -17.500 8.523 1.00 98.44 86 ALA A N 1
ATOM 673 C CA . ALA A 1 86 ? 2.280 -16.991 9.872 1.00 98.44 86 ALA A CA 1
ATOM 674 C C . ALA A 1 86 ? 1.742 -15.560 10.067 1.00 98.44 86 ALA A C 1
ATOM 676 O O . ALA A 1 86 ? 1.000 -15.312 11.018 1.00 98.44 86 ALA A O 1
ATOM 677 N N . VAL A 1 87 ? 2.052 -14.621 9.159 1.00 98.50 87 VAL A N 1
ATOM 678 C CA . VAL A 1 87 ? 1.552 -13.237 9.275 1.00 98.50 87 VAL A CA 1
ATOM 679 C C . VAL A 1 87 ? 0.033 -13.164 9.143 1.00 98.50 87 VAL A C 1
ATOM 681 O O . VAL A 1 87 ? -0.607 -12.372 9.839 1.00 98.50 87 VAL A O 1
ATOM 684 N N . ARG A 1 88 ? -0.558 -14.004 8.284 1.00 98.19 88 ARG A N 1
ATOM 685 C CA . ARG A 1 88 ? -2.009 -14.109 8.135 1.00 98.19 88 ARG A CA 1
ATOM 686 C C . ARG A 1 88 ? -2.658 -14.593 9.422 1.00 98.19 88 ARG A C 1
ATOM 688 O O . ARG A 1 88 ? -3.538 -13.901 9.933 1.00 98.19 88 ARG A O 1
ATOM 695 N N . ASP A 1 89 ? -2.193 -15.713 9.962 1.00 97.88 89 ASP A N 1
ATOM 696 C CA . ASP A 1 89 ? -2.732 -16.297 11.190 1.00 97.88 89 ASP A CA 1
ATOM 697 C C . ASP A 1 89 ? -2.636 -15.316 12.363 1.00 97.88 89 ASP A C 1
ATOM 699 O O . ASP A 1 89 ? -3.590 -15.155 13.130 1.00 97.88 89 ASP A O 1
ATOM 703 N N . ASP A 1 90 ? -1.518 -14.599 12.485 1.00 97.94 90 ASP A N 1
ATOM 704 C CA . ASP A 1 90 ? -1.330 -13.616 13.546 1.00 97.94 90 ASP A CA 1
ATOM 705 C C . ASP A 1 90 ? -2.245 -12.398 13.395 1.00 97.94 90 ASP A C 1
ATOM 707 O O . ASP A 1 90 ? -2.904 -12.011 14.367 1.00 97.94 90 ASP A O 1
ATOM 711 N N . ILE A 1 91 ? -2.359 -11.818 12.196 1.00 97.75 91 ILE A N 1
ATOM 712 C CA . ILE A 1 91 ? -3.273 -10.692 11.952 1.00 97.75 91 ILE A CA 1
ATOM 713 C C . ILE A 1 91 ? -4.729 -11.125 12.168 1.00 97.75 91 ILE A C 1
ATOM 715 O O . ILE A 1 91 ? -5.464 -10.430 12.872 1.00 97.75 91 ILE A O 1
ATOM 719 N N . GLU A 1 92 ? -5.152 -12.274 11.632 1.00 96.69 92 GLU A N 1
ATOM 720 C CA . GLU A 1 92 ? -6.518 -12.793 11.786 1.00 96.69 92 GLU A CA 1
ATOM 721 C C . GLU A 1 92 ? -6.855 -13.097 13.248 1.00 96.69 92 GLU A C 1
ATOM 723 O O . GLU A 1 92 ? -7.924 -12.716 13.738 1.00 96.69 92 GLU A O 1
ATOM 728 N N . ARG A 1 93 ? -5.922 -13.700 13.991 1.00 96.25 93 ARG A N 1
ATOM 729 C CA . ARG A 1 93 ? -6.084 -13.951 15.424 1.00 96.25 93 ARG A CA 1
ATOM 730 C C . ARG A 1 93 ? -6.175 -12.650 16.212 1.00 96.25 93 ARG A C 1
ATOM 732 O O . ARG A 1 93 ? -7.050 -12.537 17.073 1.00 96.25 93 ARG A O 1
ATOM 739 N N . ILE A 1 94 ? -5.289 -11.679 15.985 1.00 96.50 94 ILE A N 1
ATOM 740 C CA . ILE A 1 94 ? -5.233 -10.430 16.765 1.00 96.50 94 ILE A CA 1
ATOM 741 C C . ILE A 1 94 ? -6.439 -9.531 16.460 1.00 96.50 94 ILE A C 1
ATOM 743 O O . ILE A 1 94 ? -7.062 -9.016 17.394 1.00 96.50 94 ILE A O 1
ATOM 747 N N . ALA A 1 95 ? -6.804 -9.401 15.183 1.00 95.31 95 ALA A N 1
ATOM 748 C CA . ALA A 1 95 ? -7.910 -8.581 14.695 1.00 95.31 95 ALA A CA 1
ATOM 749 C C . ALA A 1 95 ? -9.258 -9.321 14.656 1.00 95.31 95 ALA A C 1
ATOM 751 O O . ALA A 1 95 ? -10.161 -8.908 13.941 1.00 95.31 95 ALA A O 1
ATOM 752 N N . ARG A 1 96 ? -9.445 -10.425 15.383 1.00 93.81 96 ARG A N 1
ATOM 753 C CA . ARG A 1 96 ? -10.759 -11.090 15.463 1.00 93.81 96 ARG A CA 1
ATOM 754 C C . ARG A 1 96 ? -11.818 -10.182 16.109 1.00 93.81 96 ARG A C 1
ATOM 756 O O . ARG A 1 96 ? -11.493 -9.359 16.963 1.00 93.81 96 ARG A O 1
ATOM 763 N N . ASP A 1 97 ? -13.091 -10.380 15.766 1.00 88.75 97 ASP A N 1
ATOM 764 C CA . ASP A 1 97 ? -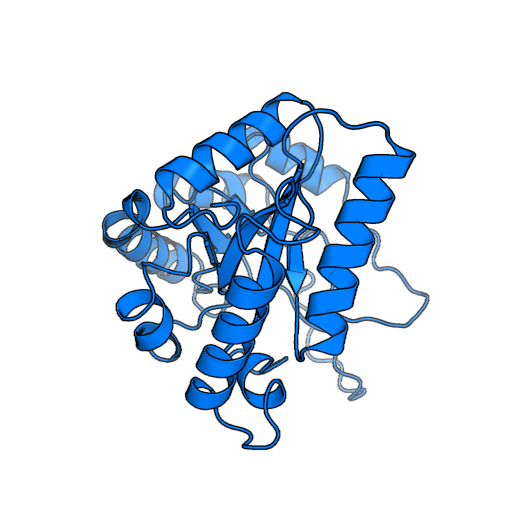14.207 -9.517 16.207 1.00 88.75 97 ASP A CA 1
ATOM 765 C C . ASP A 1 97 ? -14.384 -9.438 17.738 1.00 88.75 97 ASP A C 1
ATOM 767 O O . ASP A 1 97 ? -14.714 -8.383 18.282 1.00 88.75 97 ASP A O 1
ATOM 771 N N . GLU A 1 98 ? -14.095 -10.526 18.453 1.00 88.56 98 GLU A N 1
ATOM 772 C CA . GLU A 1 98 ? -14.116 -10.579 19.926 1.00 88.56 98 GLU A CA 1
ATOM 773 C C . GLU A 1 98 ? -12.757 -10.214 20.564 1.00 88.56 98 GLU A C 1
ATOM 775 O O . GLU A 1 98 ? -12.524 -10.409 21.758 1.00 88.56 98 GLU A O 1
ATOM 780 N N . GLY A 1 99 ? -11.808 -9.732 19.758 1.00 90.06 99 GLY A N 1
ATOM 781 C CA . GLY A 1 99 ? -10.464 -9.352 20.179 1.00 90.06 99 GLY A CA 1
ATOM 782 C C . GLY A 1 99 ? -10.389 -7.953 20.796 1.00 90.06 99 GLY A C 1
ATOM 783 O O . GLY A 1 99 ? -11.306 -7.142 20.707 1.00 90.06 99 GLY A O 1
ATOM 784 N N . LYS A 1 100 ? -9.229 -7.632 21.388 1.00 92.44 100 LYS A N 1
ATOM 785 C CA . LYS A 1 100 ? -8.946 -6.311 21.994 1.00 92.44 100 LYS A CA 1
ATOM 786 C C . LYS A 1 100 ? -8.862 -5.163 20.976 1.00 92.44 100 LYS A C 1
ATOM 788 O O . LYS A 1 100 ? -8.864 -3.999 21.374 1.00 92.44 100 LYS A O 1
ATOM 793 N N . PHE A 1 101 ? -8.748 -5.500 19.693 1.00 96.38 101 PHE A N 1
ATOM 794 C CA . PHE A 1 101 ? -8.495 -4.576 18.587 1.00 96.38 101 PHE A CA 1
ATOM 795 C C . PHE A 1 101 ? -9.639 -4.567 17.562 1.00 96.38 101 PHE A C 1
ATOM 797 O O . PHE A 1 101 ? -9.425 -4.263 16.395 1.00 96.38 101 PHE A O 1
ATOM 804 N N . ASN A 1 102 ? -10.857 -4.910 17.986 1.00 93.56 102 ASN A N 1
ATOM 805 C CA . ASN A 1 102 ? -12.043 -4.942 17.123 1.00 93.56 102 ASN A CA 1
ATOM 806 C C . ASN A 1 102 ? -12.531 -3.557 16.646 1.00 93.56 102 ASN A C 1
ATOM 808 O O . ASN A 1 102 ? -13.439 -3.458 15.819 1.00 93.56 102 ASN A O 1
ATOM 812 N N . ASP A 1 103 ? -11.922 -2.494 17.167 1.00 94.81 103 ASP A N 1
ATOM 813 C CA . ASP A 1 103 ? -12.126 -1.098 16.797 1.00 94.81 103 ASP A CA 1
ATOM 814 C C . ASP A 1 103 ? -10.970 -0.516 15.951 1.00 94.81 103 ASP A C 1
ATOM 816 O O . ASP A 1 103 ? -10.820 0.714 15.858 1.00 94.81 103 ASP A O 1
ATOM 820 N N . ILE A 1 104 ? -10.152 -1.392 15.357 1.00 96.62 104 ILE A N 1
ATOM 821 C CA . ILE A 1 104 ? -9.076 -1.067 14.418 1.00 96.62 104 ILE A CA 1
ATOM 822 C C . ILE A 1 104 ? -9.386 -1.709 13.057 1.00 96.62 104 ILE A C 1
ATOM 824 O O . ILE A 1 104 ? -9.302 -2.927 12.921 1.00 96.62 104 ILE A O 1
ATOM 828 N N . ASP A 1 105 ? -9.700 -0.898 12.045 1.00 95.88 105 ASP A N 1
ATOM 829 C CA . ASP A 1 105 ? -9.925 -1.374 10.675 1.00 95.88 105 ASP A CA 1
ATOM 830 C C . ASP A 1 105 ? -8.565 -1.632 10.001 1.00 95.88 105 ASP A C 1
ATOM 832 O O . ASP A 1 105 ? -7.809 -0.697 9.735 1.00 95.88 105 ASP A O 1
ATOM 836 N N . VAL A 1 106 ? -8.242 -2.893 9.717 1.00 97.81 106 VAL A N 1
ATOM 837 C CA . VAL A 1 106 ? -6.943 -3.316 9.178 1.00 97.81 106 VAL A CA 1
ATOM 838 C C . VAL A 1 106 ? -7.026 -3.503 7.670 1.00 97.81 106 VAL A C 1
ATOM 840 O O . VAL A 1 106 ? -7.710 -4.401 7.179 1.00 97.81 106 VAL A O 1
ATOM 843 N N . ILE A 1 107 ? -6.280 -2.688 6.933 1.00 98.56 107 ILE A N 1
ATOM 844 C CA . ILE A 1 107 ? -5.974 -2.904 5.519 1.00 98.56 107 ILE A CA 1
ATOM 845 C C . ILE A 1 107 ? -4.645 -3.659 5.461 1.00 98.56 107 ILE A C 1
ATOM 847 O O . ILE A 1 107 ? -3.638 -3.185 5.985 1.00 98.56 107 ILE A O 1
ATOM 851 N N . VAL A 1 108 ? -4.645 -4.836 4.841 1.00 98.62 108 VAL A N 1
ATOM 852 C CA . VAL A 1 108 ? -3.423 -5.623 4.644 1.00 98.62 108 VAL A CA 1
ATOM 853 C C . VAL A 1 108 ? -2.835 -5.260 3.289 1.00 98.62 108 VAL A C 1
ATOM 855 O O . VAL A 1 108 ? -3.536 -5.339 2.273 1.00 98.62 108 VAL A O 1
ATOM 858 N N . HIS A 1 109 ? -1.572 -4.842 3.297 1.00 98.81 109 HIS A N 1
ATOM 859 C CA . HIS A 1 109 ? -0.865 -4.344 2.127 1.00 98.81 109 HIS A CA 1
ATOM 860 C C . HIS A 1 109 ? 0.324 -5.240 1.757 1.00 98.81 109 HIS A C 1
ATOM 862 O O . HIS A 1 109 ? 1.180 -5.513 2.596 1.00 98.81 109 HIS A O 1
ATOM 868 N N . LEU A 1 110 ? 0.378 -5.695 0.506 1.00 98.62 110 LEU A N 1
ATOM 869 C CA . LEU A 1 110 ? 1.580 -6.323 -0.042 1.00 98.62 110 LEU A CA 1
ATOM 870 C C . LEU A 1 110 ? 2.495 -5.221 -0.581 1.00 98.62 110 LEU A C 1
ATOM 872 O O . LEU A 1 110 ? 2.164 -4.593 -1.585 1.00 98.62 110 LEU A O 1
ATOM 876 N N . ASP A 1 111 ? 3.606 -5.000 0.112 1.00 98.25 111 ASP A N 1
ATOM 877 C CA . ASP A 1 111 ? 4.562 -3.928 -0.162 1.00 98.25 111 ASP A CA 1
ATOM 878 C C . ASP A 1 111 ? 5.640 -4.402 -1.145 1.00 98.25 111 ASP A C 1
ATOM 880 O O . ASP A 1 111 ? 6.117 -5.539 -1.045 1.00 98.25 111 ASP A O 1
ATOM 884 N N . HIS A 1 112 ? 6.019 -3.539 -2.090 1.00 96.88 112 HIS A N 1
ATOM 885 C CA . HIS A 1 112 ? 7.009 -3.818 -3.135 1.00 96.88 112 HIS A CA 1
ATOM 886 C C . HIS A 1 112 ? 6.836 -5.176 -3.861 1.00 96.88 112 HIS A C 1
ATOM 888 O O . HIS A 1 112 ? 7.818 -5.897 -4.074 1.00 96.88 112 HIS A O 1
ATOM 894 N N . ALA A 1 113 ? 5.608 -5.554 -4.244 1.00 97.94 113 ALA A N 1
ATOM 895 C CA . ALA A 1 113 ? 5.355 -6.813 -4.951 1.00 97.94 113 ALA A CA 1
ATOM 896 C C . ALA A 1 113 ? 6.078 -6.824 -6.305 1.00 97.94 113 ALA A C 1
ATOM 898 O O . ALA A 1 113 ? 5.771 -6.001 -7.168 1.00 97.94 113 ALA A O 1
ATOM 899 N N . GLN A 1 114 ? 7.007 -7.760 -6.505 1.00 96.62 114 GLN A N 1
ATOM 900 C CA . GLN A 1 114 ? 7.785 -7.824 -7.739 1.00 96.62 114 GLN A CA 1
ATOM 901 C C . GLN A 1 114 ? 6.987 -8.513 -8.861 1.00 96.62 114 GLN A C 1
ATOM 903 O O . GLN A 1 114 ? 6.492 -9.632 -8.660 1.00 96.62 114 GLN A O 1
ATOM 908 N N . PRO A 1 115 ? 6.873 -7.887 -10.051 1.00 96.12 115 PRO A N 1
ATOM 909 C CA . PRO A 1 115 ? 6.222 -8.470 -11.218 1.00 96.12 115 PRO A CA 1
ATOM 910 C C . PRO A 1 115 ? 6.701 -9.889 -11.540 1.00 96.12 115 PRO A C 1
ATOM 912 O O . PRO A 1 115 ? 7.870 -10.104 -11.845 1.00 96.12 115 PRO A O 1
ATOM 915 N N . GLY A 1 116 ? 5.785 -10.861 -11.530 1.00 96.31 116 GLY A N 1
ATOM 916 C CA . GLY A 1 116 ? 6.085 -12.260 -11.845 1.00 96.31 116 GLY A CA 1
ATOM 917 C C . GLY A 1 116 ? 6.478 -13.108 -10.633 1.00 96.31 116 GLY A C 1
ATOM 918 O O . GLY A 1 116 ? 5.916 -14.193 -10.474 1.00 96.31 116 GLY A O 1
ATOM 919 N N . ASP A 1 117 ? 7.366 -12.621 -9.765 1.00 96.81 117 ASP A N 1
ATOM 920 C CA . ASP A 1 117 ? 7.866 -13.387 -8.611 1.00 96.81 117 ASP A CA 1
ATOM 921 C C . ASP A 1 117 ? 6.835 -13.482 -7.477 1.00 96.81 117 ASP A C 1
ATOM 923 O O . ASP A 1 117 ? 6.606 -14.559 -6.920 1.00 96.81 117 ASP A O 1
ATOM 927 N N . ASP A 1 118 ? 6.148 -12.377 -7.177 1.00 98.19 118 ASP A N 1
ATOM 928 C CA . ASP A 1 118 ? 5.184 -12.294 -6.069 1.00 98.19 118 ASP A CA 1
ATOM 929 C C . ASP A 1 118 ? 3.728 -12.514 -6.514 1.00 98.19 118 ASP A C 1
ATOM 931 O O . ASP A 1 118 ? 2.787 -12.450 -5.717 1.00 98.19 118 ASP A O 1
ATOM 935 N N . ASP A 1 119 ? 3.531 -12.836 -7.794 1.00 97.94 119 ASP A N 1
ATOM 936 C CA . ASP A 1 119 ? 2.227 -12.994 -8.437 1.00 97.94 119 ASP A CA 1
ATOM 937 C C . ASP A 1 119 ? 1.296 -13.982 -7.724 1.00 97.94 119 ASP A C 1
ATOM 939 O O . ASP A 1 119 ? 0.075 -13.806 -7.691 1.00 97.94 119 ASP A O 1
ATOM 943 N N . TRP A 1 120 ? 1.867 -15.058 -7.187 1.00 98.12 120 TRP A N 1
ATOM 944 C CA . TRP A 1 120 ? 1.127 -16.107 -6.491 1.00 98.12 120 TRP A CA 1
ATOM 945 C C . TRP A 1 120 ? 0.483 -15.588 -5.197 1.00 98.12 120 TRP A C 1
ATOM 947 O O . TRP A 1 120 ? -0.635 -15.991 -4.877 1.00 98.12 120 TRP A O 1
ATOM 957 N N . ILE A 1 121 ? 1.115 -14.632 -4.505 1.00 98.25 121 ILE A N 1
ATOM 958 C CA . ILE A 1 121 ? 0.653 -14.115 -3.210 1.00 98.25 121 ILE A CA 1
ATOM 959 C C . ILE A 1 121 ? -0.724 -13.486 -3.371 1.00 98.25 121 ILE A C 1
ATOM 961 O O . ILE A 1 121 ? -1.690 -13.910 -2.736 1.00 98.25 121 ILE A O 1
ATOM 965 N N . PHE A 1 122 ? -0.846 -12.508 -4.265 1.00 95.81 122 PHE A N 1
ATOM 966 C CA . PHE A 1 122 ? -2.107 -11.798 -4.444 1.00 95.81 122 PHE A CA 1
ATOM 967 C C . PHE A 1 122 ? -3.129 -12.576 -5.274 1.00 95.81 122 PHE A C 1
ATOM 969 O O . PHE A 1 122 ? -4.330 -12.344 -5.142 1.00 95.81 122 PHE A O 1
ATOM 976 N N . LYS A 1 123 ? -2.702 -13.517 -6.126 1.00 97.44 123 LYS A N 1
ATOM 977 C CA . LYS A 1 123 ? -3.647 -14.394 -6.837 1.00 97.44 123 LYS A CA 1
ATOM 978 C C . LYS A 1 123 ? -4.346 -15.359 -5.881 1.00 97.44 123 LYS A C 1
ATOM 980 O O . LYS A 1 123 ? -5.536 -15.605 -6.067 1.00 97.44 123 LYS A O 1
ATOM 985 N N . GLU A 1 124 ? -3.633 -15.867 -4.879 1.00 97.38 124 GLU A N 1
ATOM 986 C CA . GLU A 1 124 ? -4.134 -16.891 -3.953 1.00 97.38 124 GLU A CA 1
ATOM 987 C C . GLU A 1 124 ? -4.737 -16.315 -2.658 1.00 97.38 124 GLU A C 1
ATOM 989 O O . GLU A 1 124 ? -5.504 -17.010 -2.001 1.00 97.38 124 GLU A O 1
ATOM 994 N N . ASN A 1 125 ? -4.458 -15.050 -2.304 1.00 97.06 125 ASN A N 1
ATOM 995 C CA . ASN A 1 125 ? -4.831 -14.463 -1.001 1.00 97.06 125 ASN A CA 1
ATOM 996 C C . ASN A 1 125 ? -5.687 -13.189 -1.112 1.00 97.06 125 ASN A C 1
ATOM 998 O O . ASN A 1 125 ? -5.577 -12.272 -0.294 1.00 97.06 125 ASN A O 1
ATOM 1002 N N . LYS A 1 126 ? -6.566 -13.124 -2.121 1.00 95.12 126 LYS A N 1
ATOM 1003 C CA . LYS A 1 126 ? -7.511 -12.005 -2.325 1.00 95.12 126 LYS A CA 1
ATOM 1004 C C . LYS A 1 126 ? -8.479 -11.789 -1.165 1.00 95.12 126 LYS A C 1
ATOM 1006 O O . LYS A 1 126 ? -9.045 -10.716 -1.020 1.00 95.12 126 LYS A O 1
ATOM 1011 N N . ASP A 1 127 ? -8.717 -12.830 -0.377 1.00 94.94 127 ASP A N 1
ATOM 1012 C CA . ASP A 1 127 ? -9.584 -12.780 0.791 1.00 94.94 127 ASP A CA 1
ATOM 1013 C C . ASP A 1 127 ? -8.892 -12.160 2.010 1.00 94.94 127 ASP A C 1
ATOM 1015 O O . ASP A 1 127 ? -9.568 -11.843 2.984 1.00 94.94 127 ASP A O 1
ATOM 1019 N N . PHE A 1 128 ? -7.572 -11.983 1.978 1.00 97.19 128 PHE A N 1
ATOM 1020 C CA . PHE A 1 128 ? -6.774 -11.460 3.083 1.00 97.19 128 PHE A CA 1
ATOM 1021 C C . PHE A 1 128 ? -6.128 -10.109 2.753 1.00 97.19 128 PHE A C 1
ATOM 1023 O O . PHE A 1 128 ? -6.164 -9.200 3.581 1.00 97.19 128 PHE A O 1
ATOM 1030 N N . ILE A 1 129 ? -5.590 -9.955 1.541 1.00 98.25 129 ILE A N 1
ATOM 1031 C CA . ILE A 1 129 ? -4.929 -8.731 1.070 1.00 98.25 129 ILE A CA 1
ATOM 1032 C C . ILE A 1 129 ? -5.955 -7.823 0.390 1.00 98.25 129 ILE A C 1
ATOM 1034 O O . ILE A 1 129 ? -6.734 -8.279 -0.442 1.00 98.25 129 ILE A O 1
ATOM 1038 N N . SER A 1 130 ? -5.947 -6.527 0.708 1.00 98.25 130 SER A N 1
ATOM 1039 C CA . SER A 1 130 ? -6.845 -5.535 0.087 1.00 98.25 130 SER A CA 1
ATOM 1040 C C . SER A 1 130 ? -6.133 -4.315 -0.490 1.00 98.25 130 SER A C 1
ATOM 1042 O O . SER A 1 130 ? -6.781 -3.463 -1.104 1.00 98.25 130 SER A O 1
ATOM 1044 N N . SER A 1 131 ? -4.813 -4.237 -0.340 1.00 98.69 131 SER A N 1
ATOM 1045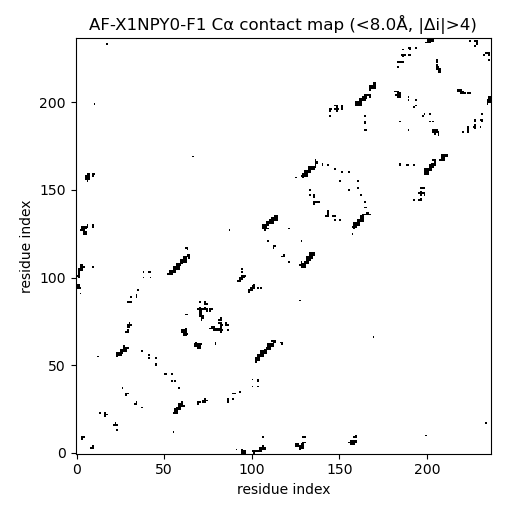 C CA . SER A 1 131 ? -3.965 -3.200 -0.921 1.00 98.69 131 SER A CA 1
ATOM 1046 C C . SER A 1 131 ? -2.658 -3.815 -1.425 1.00 98.69 131 SER A C 1
ATOM 1048 O O . SER A 1 131 ? -2.147 -4.749 -0.811 1.00 98.69 131 SER A O 1
ATOM 1050 N N . ILE A 1 132 ? -2.133 -3.341 -2.550 1.00 98.62 132 ILE A N 1
ATOM 1051 C CA . ILE A 1 132 ? -0.896 -3.855 -3.152 1.00 98.62 132 ILE A CA 1
ATOM 1052 C C . ILE A 1 132 ? -0.123 -2.702 -3.773 1.00 98.62 132 ILE A C 1
ATOM 1054 O O . ILE A 1 132 ? -0.710 -1.913 -4.514 1.00 98.62 132 ILE A O 1
ATOM 1058 N N . MET A 1 133 ? 1.182 -2.664 -3.525 1.00 98.44 133 MET A N 1
ATOM 1059 C CA . MET A 1 133 ? 2.140 -1.946 -4.354 1.00 98.44 133 MET A CA 1
ATOM 1060 C C . MET A 1 133 ? 2.708 -2.910 -5.400 1.00 98.44 133 MET A C 1
ATOM 1062 O O . MET A 1 133 ? 3.421 -3.846 -5.038 1.00 98.44 133 MET A O 1
ATOM 1066 N N . TYR A 1 134 ? 2.366 -2.728 -6.678 1.00 98.00 134 TYR A N 1
ATOM 1067 C CA . TYR A 1 134 ? 2.876 -3.578 -7.763 1.00 98.00 134 TYR A CA 1
ATOM 1068 C C . TYR A 1 134 ? 4.118 -2.939 -8.383 1.00 98.00 134 TYR A C 1
ATOM 1070 O O . TYR A 1 134 ? 4.060 -2.224 -9.378 1.00 98.00 134 TYR A O 1
ATOM 1078 N N . ASP A 1 135 ? 5.263 -3.163 -7.750 1.00 96.06 135 ASP A N 1
ATOM 1079 C CA . ASP A 1 135 ? 6.438 -2.329 -7.953 1.00 96.06 135 ASP A CA 1
ATOM 1080 C C . ASP A 1 135 ? 7.148 -2.604 -9.285 1.00 96.06 135 ASP A C 1
ATOM 1082 O O . ASP A 1 135 ? 7.999 -3.484 -9.414 1.00 96.06 135 ASP A O 1
ATOM 1086 N N . CYS A 1 136 ? 6.804 -1.798 -10.287 1.00 95.12 136 CYS A N 1
ATOM 1087 C CA . CYS A 1 136 ? 7.444 -1.787 -11.598 1.00 95.12 136 CYS A CA 1
ATOM 1088 C C . CYS A 1 136 ? 8.529 -0.699 -11.719 1.00 95.12 136 CYS A C 1
ATOM 1090 O O . CYS A 1 136 ? 8.933 -0.366 -12.834 1.00 95.12 136 CYS A O 1
ATOM 1092 N N . SER A 1 137 ? 9.002 -0.122 -10.608 1.00 90.50 137 SER A N 1
ATOM 1093 C CA . SER A 1 137 ? 9.901 1.042 -10.635 1.00 90.50 137 SER A CA 1
ATOM 1094 C C . SER A 1 137 ? 11.315 0.762 -11.154 1.00 90.50 137 SER A C 1
ATOM 1096 O O . SER A 1 137 ? 12.005 1.692 -11.568 1.00 90.50 137 SER A O 1
ATOM 1098 N N . SER A 1 138 ? 11.731 -0.507 -11.206 1.00 89.69 138 SER A N 1
ATOM 1099 C CA . SER A 1 138 ? 12.996 -0.937 -11.823 1.00 89.69 138 SER A CA 1
ATOM 1100 C C . SER A 1 138 ? 12.957 -0.962 -13.360 1.00 89.69 138 SER A C 1
ATOM 1102 O O . SER A 1 138 ? 13.998 -1.091 -14.011 1.00 89.69 138 SER A O 1
ATOM 1104 N N . TYR A 1 139 ? 11.769 -0.835 -13.963 1.00 91.06 139 TYR A N 1
ATOM 1105 C CA . TYR A 1 139 ? 11.577 -0.784 -15.412 1.00 91.06 139 TYR A CA 1
ATOM 1106 C C . TYR A 1 139 ? 11.637 0.660 -15.933 1.00 91.06 139 TYR A C 1
ATOM 1108 O O . TYR A 1 139 ? 11.562 1.629 -15.179 1.00 91.06 139 TYR A O 1
ATOM 1116 N N . SER A 1 140 ? 11.751 0.831 -17.256 1.00 90.25 140 SER A N 1
ATOM 1117 C CA . SER A 1 140 ? 11.633 2.166 -17.859 1.00 90.25 140 SER A CA 1
ATOM 1118 C C . SER A 1 140 ? 10.266 2.781 -17.530 1.00 90.25 140 SER A C 1
ATOM 1120 O O . SER A 1 140 ? 9.283 2.049 -17.461 1.00 90.25 140 SER A O 1
ATOM 1122 N N . LEU A 1 141 ? 10.158 4.110 -17.390 1.00 88.12 141 LEU A N 1
ATOM 1123 C CA . LEU A 1 141 ? 8.881 4.768 -17.059 1.00 88.12 141 LEU A CA 1
ATOM 1124 C C . LEU A 1 141 ? 7.731 4.337 -17.993 1.00 88.12 141 LEU A C 1
ATOM 1126 O O . LEU A 1 141 ? 6.615 4.098 -17.540 1.00 88.12 141 LEU A O 1
ATOM 1130 N N . ASN A 1 142 ? 8.009 4.167 -19.289 1.00 91.62 142 ASN A N 1
ATOM 1131 C CA . ASN A 1 142 ? 7.018 3.698 -20.262 1.00 91.62 142 ASN A CA 1
ATOM 1132 C C . ASN A 1 142 ? 6.574 2.249 -20.006 1.00 91.62 142 ASN A C 1
ATOM 1134 O O . ASN A 1 142 ? 5.385 1.942 -20.113 1.00 91.62 142 ASN A O 1
ATOM 1138 N N . ASP A 1 143 ? 7.514 1.356 -19.689 1.00 95.06 143 ASP A N 1
ATOM 1139 C CA . ASP A 1 143 ? 7.200 -0.040 -19.377 1.00 95.06 143 ASP A CA 1
ATOM 1140 C C . ASP A 1 143 ? 6.478 -0.151 -18.033 1.00 95.06 143 ASP A C 1
ATOM 1142 O O . ASP A 1 143 ? 5.476 -0.856 -17.948 1.00 95.06 143 ASP A O 1
ATOM 1146 N N . ASN A 1 144 ? 6.914 0.616 -17.032 1.00 95.62 144 ASN A N 1
ATOM 1147 C CA . ASN A 1 144 ? 6.265 0.747 -15.733 1.00 95.62 144 ASN A CA 1
ATOM 1148 C C . ASN A 1 144 ? 4.795 1.161 -15.906 1.00 95.62 144 ASN A C 1
ATOM 1150 O O . ASN A 1 144 ? 3.898 0.414 -15.518 1.00 95.62 144 ASN A O 1
ATOM 1154 N N . ILE A 1 145 ? 4.527 2.267 -16.618 1.00 96.62 145 ILE A N 1
ATOM 1155 C CA . ILE A 1 145 ? 3.157 2.727 -16.899 1.00 96.62 145 ILE A CA 1
ATOM 1156 C C . ILE A 1 145 ? 2.327 1.633 -17.580 1.00 96.62 145 ILE A C 1
ATOM 1158 O O . ILE A 1 145 ? 1.164 1.419 -17.231 1.00 96.62 145 ILE A O 1
ATOM 1162 N N . LYS A 1 146 ? 2.901 0.932 -18.563 1.00 97.81 146 LYS A N 1
ATOM 1163 C CA . LYS A 1 146 ? 2.201 -0.131 -19.289 1.00 97.81 146 LYS A CA 1
ATOM 1164 C C . LYS A 1 146 ? 1.848 -1.306 -18.374 1.00 97.81 146 LYS A C 1
ATOM 1166 O O . LYS A 1 146 ? 0.704 -1.759 -18.393 1.00 97.81 146 LYS A O 1
ATOM 1171 N N . MET A 1 147 ? 2.811 -1.787 -17.594 1.00 98.19 147 MET A N 1
ATOM 1172 C CA . MET A 1 147 ? 2.643 -2.920 -16.684 1.00 98.19 147 MET A CA 1
ATOM 1173 C C . MET A 1 147 ? 1.625 -2.604 -15.589 1.00 98.19 147 MET A C 1
ATOM 1175 O O . MET A 1 147 ? 0.710 -3.395 -15.355 1.00 98.19 147 MET A O 1
ATOM 1179 N N . GLU A 1 148 ? 1.718 -1.418 -14.995 1.00 98.31 148 GLU A N 1
ATOM 1180 C CA . GLU A 1 148 ? 0.784 -0.942 -13.974 1.00 98.31 148 GLU A CA 1
ATOM 118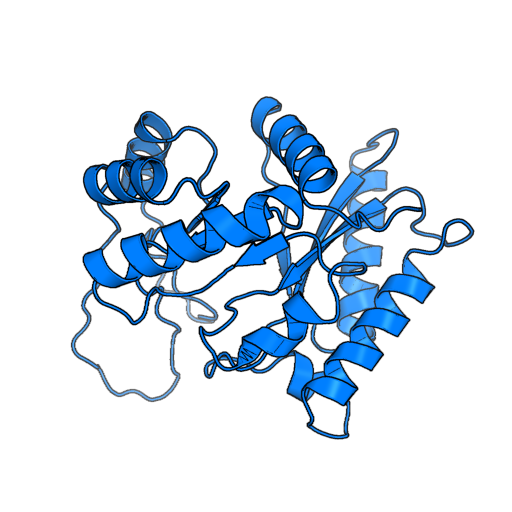1 C C . GLU A 1 148 ? -0.624 -0.761 -14.521 1.00 98.31 148 GLU A C 1
ATOM 1183 O O . GLU A 1 148 ? -1.595 -1.219 -13.926 1.00 98.31 148 GLU A O 1
ATOM 1188 N N . LYS A 1 149 ? -0.772 -0.190 -15.718 1.00 98.56 149 LYS A N 1
ATOM 1189 C CA . LYS A 1 149 ? -2.080 -0.078 -16.373 1.00 98.56 149 LYS A CA 1
ATOM 1190 C C . LYS A 1 149 ? -2.738 -1.441 -16.596 1.00 98.56 149 LYS A C 1
ATOM 1192 O O . LYS A 1 149 ? -3.948 -1.588 -16.386 1.00 98.56 149 LYS A O 1
ATOM 1197 N N . ASP A 1 150 ? -1.965 -2.436 -17.026 1.00 98.50 150 ASP A N 1
ATOM 1198 C CA . ASP A 1 150 ? -2.457 -3.801 -17.216 1.00 98.50 150 ASP A CA 1
ATOM 1199 C C . ASP A 1 150 ? -2.832 -4.454 -15.875 1.00 98.50 150 ASP A C 1
ATOM 1201 O O . ASP A 1 150 ? -3.880 -5.109 -15.774 1.00 98.50 150 ASP A O 1
ATOM 1205 N N . PHE A 1 151 ? -2.037 -4.219 -14.828 1.00 98.56 151 PHE A N 1
ATOM 1206 C CA . PHE A 1 151 ? -2.315 -4.675 -13.469 1.00 98.56 151 PHE A CA 1
ATOM 1207 C C . PHE A 1 151 ? -3.597 -4.040 -12.906 1.00 98.56 151 PHE A C 1
ATOM 1209 O O . PHE A 1 151 ? -4.517 -4.754 -12.490 1.00 98.56 151 PHE A O 1
ATOM 1216 N N . VAL A 1 152 ? -3.729 -2.714 -13.004 1.00 98.56 152 VAL A N 1
ATOM 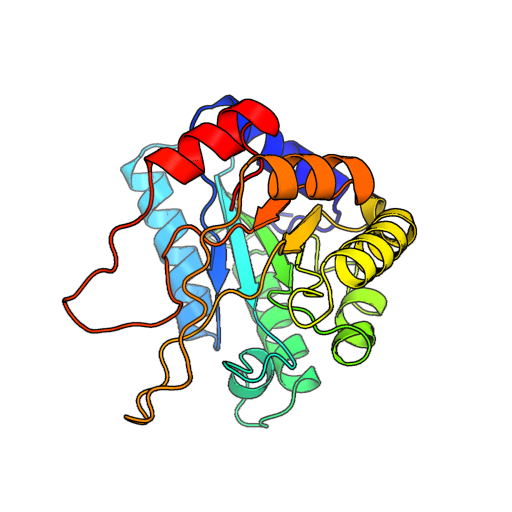1217 C CA . VAL A 1 152 ? -4.917 -1.941 -12.620 1.00 98.56 152 VAL A CA 1
ATOM 1218 C C . VAL A 1 152 ? -6.158 -2.452 -13.333 1.00 98.56 152 VAL A C 1
ATOM 1220 O O . VAL A 1 152 ? -7.162 -2.765 -12.688 1.00 98.56 152 VAL A O 1
ATOM 1223 N N . LYS A 1 153 ? -6.101 -2.616 -14.657 1.00 98.50 153 LYS A N 1
ATOM 1224 C CA . LYS A 1 153 ? -7.232 -3.131 -15.440 1.00 98.50 153 LYS A CA 1
ATOM 1225 C C . LYS A 1 153 ? -7.731 -4.480 -14.919 1.00 98.50 153 LYS A C 1
ATOM 1227 O O . LYS A 1 153 ? -8.934 -4.743 -14.969 1.00 98.50 153 LYS A O 1
ATOM 1232 N N . LYS A 1 154 ? -6.824 -5.333 -14.441 1.00 98.00 154 LYS A N 1
ATOM 1233 C CA . LYS A 1 154 ? -7.145 -6.681 -13.974 1.00 98.00 154 LYS A CA 1
ATOM 1234 C C . LYS A 1 154 ? -7.618 -6.722 -12.522 1.00 98.00 154 LYS A C 1
ATOM 1236 O O . LYS A 1 154 ? -8.538 -7.484 -12.233 1.00 98.00 154 LYS A O 1
ATOM 1241 N N . TYR A 1 155 ? -7.024 -5.927 -11.633 1.00 97.88 155 TYR A N 1
ATOM 1242 C CA . TYR A 1 155 ? -7.173 -6.117 -10.187 1.00 97.88 155 TYR A CA 1
ATOM 1243 C C . TYR A 1 155 ? -7.752 -4.927 -9.411 1.00 97.88 155 TYR A C 1
ATOM 1245 O O . TYR A 1 155 ? -7.964 -5.051 -8.208 1.00 97.88 155 TYR A O 1
ATOM 1253 N N . LYS A 1 156 ? -8.099 -3.800 -10.051 1.00 96.25 156 LYS A N 1
ATOM 1254 C CA . LYS A 1 156 ? -8.624 -2.605 -9.345 1.00 96.25 156 LYS A CA 1
ATOM 1255 C C . LYS A 1 156 ? -9.860 -2.877 -8.470 1.00 96.25 156 LYS A C 1
ATOM 1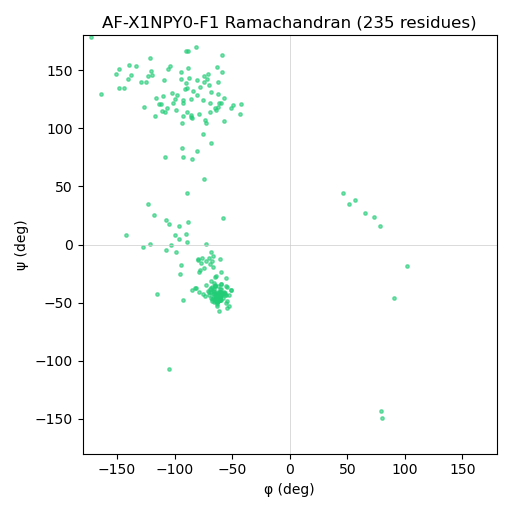257 O O . LYS A 1 156 ? -10.077 -2.191 -7.472 1.00 96.25 156 LYS A O 1
ATOM 1262 N N . LYS A 1 157 ? -10.684 -3.869 -8.825 1.00 94.75 157 LYS A N 1
ATOM 1263 C CA . LYS A 1 157 ? -11.835 -4.288 -8.001 1.00 94.75 157 LYS A CA 1
ATOM 1264 C C . LYS A 1 157 ? -11.414 -5.044 -6.740 1.00 94.75 157 LYS A C 1
ATOM 1266 O O . LYS A 1 157 ? -12.044 -4.890 -5.699 1.00 94.75 157 LYS A O 1
ATOM 1271 N N . ASP A 1 158 ? -10.350 -5.833 -6.841 1.00 96.94 158 ASP A N 1
ATOM 1272 C CA . ASP A 1 158 ? -9.875 -6.700 -5.765 1.00 96.94 158 ASP A CA 1
ATOM 1273 C C . ASP A 1 158 ? -9.025 -5.923 -4.754 1.00 96.94 158 ASP A C 1
ATOM 1275 O O . ASP A 1 158 ? -9.164 -6.139 -3.553 1.00 96.94 158 ASP A O 1
ATOM 1279 N N . PHE A 1 159 ? -8.205 -4.973 -5.218 1.00 98.50 159 PHE A N 1
ATOM 1280 C CA . PHE A 1 159 ? -7.231 -4.263 -4.384 1.00 98.50 159 PHE A CA 1
ATOM 1281 C C . PHE A 1 159 ? -7.256 -2.757 -4.610 1.00 98.50 159 PHE A C 1
ATOM 1283 O O . PHE A 1 159 ? -7.590 -2.293 -5.700 1.00 98.50 159 PHE A O 1
ATOM 1290 N N . VAL A 1 160 ? -6.860 -2.000 -3.588 1.00 98.56 160 VAL A N 1
ATOM 1291 C CA . VAL A 1 160 ? -6.238 -0.680 -3.760 1.00 98.56 160 VAL A CA 1
ATOM 1292 C C . VAL A 1 160 ? -4.864 -0.895 -4.382 1.00 98.56 160 VAL A C 1
ATOM 1294 O O . VAL A 1 160 ? -4.123 -1.758 -3.920 1.00 98.56 160 VAL A O 1
ATOM 1297 N N . ILE A 1 161 ? -4.549 -0.145 -5.432 1.00 98.69 161 ILE A N 1
ATOM 1298 C CA . ILE A 1 161 ? -3.298 -0.299 -6.172 1.00 98.69 161 ILE A CA 1
ATOM 1299 C C . ILE A 1 161 ? -2.458 0.951 -5.970 1.00 98.69 161 ILE A C 1
ATOM 1301 O O . ILE A 1 161 ? -2.887 2.066 -6.276 1.00 98.69 161 ILE A O 1
ATOM 1305 N N . GLU A 1 162 ? -1.276 0.734 -5.427 1.00 98.50 162 GLU A N 1
ATOM 1306 C CA . GLU A 1 162 ? -0.219 1.711 -5.260 1.00 98.50 162 GLU A CA 1
ATOM 1307 C C . GLU A 1 162 ? 0.837 1.471 -6.337 1.00 98.50 162 GLU A C 1
ATOM 1309 O O . GLU A 1 162 ? 1.256 0.334 -6.539 1.00 98.50 162 GLU A O 1
ATOM 1314 N N . GLY A 1 163 ? 1.224 2.532 -7.042 1.00 96.94 163 GLY A N 1
ATOM 1315 C CA . GLY A 1 163 ? 2.258 2.458 -8.069 1.00 96.94 163 GLY A CA 1
ATOM 1316 C C . GLY A 1 163 ? 3.400 3.415 -7.793 1.00 96.94 163 GLY A C 1
ATOM 1317 O O . GLY A 1 163 ? 3.196 4.515 -7.270 1.00 96.94 163 GLY A O 1
ATOM 1318 N N . CYS A 1 164 ? 4.605 2.990 -8.147 1.00 94.44 164 CYS A N 1
ATOM 1319 C CA . CYS A 1 164 ? 5.836 3.725 -7.906 1.00 94.44 164 CYS A CA 1
ATOM 1320 C C . CYS A 1 164 ? 6.356 4.322 -9.204 1.00 94.44 164 CYS A C 1
ATOM 1322 O O . CYS A 1 164 ? 6.658 3.583 -10.139 1.00 94.44 164 CYS A O 1
ATOM 1324 N N . VAL A 1 165 ? 6.431 5.656 -9.274 1.00 90.31 165 VAL A N 1
ATOM 1325 C CA . VAL A 1 165 ? 6.815 6.362 -10.510 1.00 90.31 165 VAL A CA 1
ATOM 1326 C C . VAL A 1 165 ? 8.258 6.035 -10.891 1.00 90.31 165 VAL A C 1
ATOM 1328 O O . VAL A 1 165 ? 8.526 5.677 -12.036 1.00 90.31 165 VAL A O 1
ATOM 1331 N N . ASP A 1 166 ? 9.153 6.102 -9.906 1.00 79.88 166 ASP A N 1
ATOM 1332 C CA . ASP A 1 166 ? 10.596 5.945 -10.059 1.00 79.88 166 ASP A CA 1
ATOM 1333 C C . ASP A 1 166 ? 11.151 5.119 -8.897 1.00 79.88 166 ASP A C 1
ATOM 1335 O O . ASP A 1 166 ? 10.590 5.132 -7.802 1.00 79.88 166 ASP A O 1
ATOM 1339 N N . GLU A 1 167 ? 12.278 4.441 -9.104 1.00 66.44 167 GLU A N 1
ATOM 1340 C CA . GLU A 1 167 ? 12.909 3.638 -8.055 1.00 66.44 167 GLU A CA 1
ATOM 1341 C C . GLU A 1 167 ? 13.273 4.505 -6.833 1.00 66.44 167 GLU A C 1
ATOM 1343 O O . GLU A 1 167 ? 14.034 5.478 -6.926 1.00 66.44 167 GLU A O 1
ATOM 1348 N N . ILE A 1 168 ? 12.742 4.143 -5.660 1.00 59.00 168 ILE A N 1
ATOM 1349 C CA . ILE A 1 168 ? 13.164 4.722 -4.381 1.00 59.00 168 ILE A CA 1
ATOM 1350 C C . ILE A 1 168 ? 14.326 3.892 -3.844 1.00 59.00 168 ILE A C 1
ATOM 1352 O O . ILE A 1 168 ? 14.179 2.722 -3.493 1.00 59.00 168 ILE A O 1
ATOM 1356 N N . TYR A 1 169 ? 15.502 4.513 -3.774 1.00 57.25 169 TYR A N 1
ATOM 1357 C CA . TYR A 1 169 ? 16.733 3.830 -3.391 1.00 57.25 169 TYR A CA 1
ATOM 1358 C C . TYR A 1 169 ? 16.866 3.668 -1.864 1.00 57.25 169 TYR A C 1
ATOM 1360 O O . TYR A 1 169 ? 16.581 4.595 -1.095 1.00 57.25 169 TYR A O 1
ATOM 1368 N N . ASN A 1 170 ? 17.386 2.518 -1.417 1.00 50.00 170 ASN A N 1
ATOM 1369 C CA . ASN A 1 170 ? 17.720 2.270 -0.008 1.00 50.00 170 ASN A CA 1
ATOM 1370 C C . ASN A 1 170 ? 19.177 2.566 0.288 1.00 50.00 170 ASN A C 1
ATOM 1372 O O . ASN A 1 170 ? 20.073 2.222 -0.479 1.00 50.00 170 ASN A O 1
ATOM 1376 N N . TYR A 1 171 ? 19.432 3.120 1.470 1.00 44.34 171 TYR A N 1
ATOM 1377 C CA . TYR A 1 171 ? 20.796 3.244 1.960 1.00 44.34 171 TYR A CA 1
ATOM 1378 C C . TYR A 1 171 ? 21.404 1.848 2.183 1.00 44.34 171 TYR A C 1
ATOM 1380 O O . TYR A 1 171 ? 20.952 1.093 3.046 1.00 44.34 171 TYR A O 1
ATOM 1388 N N . VAL A 1 172 ? 22.447 1.512 1.421 1.00 46.28 172 VAL A N 1
ATOM 1389 C CA . VAL A 1 172 ? 23.272 0.318 1.642 1.00 46.28 172 VAL A CA 1
ATOM 1390 C C . VAL A 1 172 ? 24.525 0.748 2.404 1.00 46.28 172 VAL A C 1
ATOM 1392 O O . VAL A 1 172 ? 25.211 1.684 2.008 1.00 46.28 172 VAL A O 1
ATOM 1395 N N . VAL A 1 173 ? 24.833 0.065 3.510 1.00 43.34 173 VAL A N 1
ATOM 1396 C CA . VAL A 1 173 ? 25.983 0.363 4.395 1.00 43.34 173 VAL A CA 1
ATOM 1397 C C . VAL A 1 173 ? 27.339 0.104 3.704 1.00 43.34 173 VAL A C 1
ATOM 1399 O O . VAL A 1 173 ? 28.389 0.493 4.212 1.00 43.34 173 VAL A O 1
ATOM 1402 N N . SER A 1 174 ? 27.353 -0.529 2.526 1.00 44.16 174 SER A N 1
ATOM 1403 C CA . SER A 1 174 ? 28.560 -0.643 1.709 1.00 44.16 174 SER A CA 1
ATOM 1404 C C . SER A 1 174 ? 28.922 0.732 1.147 1.00 44.16 174 SER A C 1
ATOM 1406 O O . SER A 1 174 ? 28.197 1.275 0.322 1.00 44.16 174 SER A O 1
ATOM 1408 N N . ASN A 1 175 ? 30.060 1.273 1.580 1.00 39.06 175 ASN A N 1
ATOM 1409 C CA . ASN A 1 175 ? 30.664 2.557 1.189 1.00 39.06 175 ASN A CA 1
ATOM 1410 C C . ASN A 1 175 ? 30.970 2.741 -0.322 1.00 39.06 175 ASN A C 1
ATOM 1412 O O . ASN A 1 175 ? 31.823 3.552 -0.687 1.00 39.06 175 ASN A O 1
ATOM 1416 N N . GLU A 1 176 ? 30.306 2.023 -1.223 1.00 41.00 176 GLU A N 1
ATOM 1417 C CA . GLU A 1 176 ? 30.425 2.219 -2.661 1.00 41.00 176 GLU A CA 1
ATOM 1418 C C . GLU A 1 176 ? 29.454 3.316 -3.108 1.00 41.00 176 GLU A C 1
ATOM 1420 O O . GLU A 1 176 ? 28.233 3.168 -3.076 1.00 41.00 176 GLU A O 1
ATOM 1425 N N . LYS A 1 177 ? 30.014 4.459 -3.519 1.00 38.34 177 LYS A N 1
ATOM 1426 C CA . LYS A 1 177 ? 29.269 5.497 -4.235 1.00 38.34 177 LYS A CA 1
ATOM 1427 C C . LYS A 1 177 ? 28.909 4.963 -5.620 1.00 38.34 177 LYS A C 1
ATOM 1429 O O . LYS A 1 177 ? 29.647 5.189 -6.575 1.00 38.34 177 LYS A O 1
ATOM 1434 N N . LEU A 1 178 ? 27.782 4.274 -5.726 1.00 41.28 178 LEU A N 1
ATOM 1435 C CA . LEU A 1 178 ? 27.112 4.101 -7.010 1.00 41.28 178 LEU A CA 1
ATOM 1436 C C . LEU A 1 178 ? 26.692 5.490 -7.518 1.00 41.28 178 LEU A C 1
ATOM 1438 O O . LEU A 1 178 ? 26.324 6.359 -6.722 1.00 41.28 178 LEU A O 1
ATOM 1442 N N . GLU A 1 179 ? 26.842 5.738 -8.822 1.00 40.91 179 GLU A N 1
ATOM 1443 C CA . GLU A 1 179 ? 26.540 7.031 -9.444 1.00 40.91 179 GLU A CA 1
ATOM 1444 C C . GLU A 1 179 ? 25.084 7.421 -9.168 1.00 40.91 179 GLU A C 1
ATOM 1446 O O . GLU A 1 179 ? 24.133 6.847 -9.692 1.00 40.91 179 GLU A O 1
ATOM 1451 N N . VAL A 1 180 ? 24.919 8.389 -8.271 1.00 46.44 180 VAL A N 1
ATOM 1452 C CA . VAL A 1 180 ? 23.636 8.753 -7.681 1.00 46.44 180 VAL A CA 1
ATOM 1453 C C . VAL A 1 180 ? 22.783 9.485 -8.717 1.00 46.44 180 VAL A C 1
ATOM 1455 O O . VAL A 1 180 ? 22.986 10.676 -8.957 1.00 46.44 180 VAL A O 1
ATOM 1458 N N . LYS A 1 181 ? 21.773 8.824 -9.287 1.00 46.69 181 LYS A N 1
ATOM 1459 C CA . LYS A 1 181 ? 20.630 9.535 -9.875 1.00 46.69 181 LYS A CA 1
ATOM 1460 C C . LYS A 1 181 ? 19.677 9.936 -8.747 1.00 46.69 181 LYS A C 1
ATOM 1462 O O . LYS A 1 181 ? 18.687 9.277 -8.477 1.00 46.69 181 LYS A O 1
ATOM 1467 N N . ASP A 1 182 ? 20.019 11.027 -8.065 1.00 58.28 182 ASP A N 1
ATOM 1468 C CA . ASP A 1 182 ? 19.210 11.691 -7.027 1.00 58.28 182 ASP A CA 1
ATOM 1469 C C . ASP A 1 182 ? 18.046 12.465 -7.668 1.00 58.28 182 ASP A C 1
ATOM 1471 O O . ASP A 1 182 ? 17.962 13.694 -7.577 1.00 58.28 182 ASP A O 1
ATOM 1475 N N . ILE A 1 183 ? 17.221 11.766 -8.447 1.00 72.06 183 ILE A N 1
ATOM 1476 C CA . ILE A 1 183 ? 16.200 12.392 -9.281 1.00 72.06 183 ILE A CA 1
ATOM 1477 C C . ILE A 1 183 ? 14.899 12.414 -8.488 1.00 72.06 183 ILE A C 1
ATOM 1479 O O . ILE A 1 183 ? 14.238 11.400 -8.296 1.00 72.06 183 ILE A O 1
ATOM 1483 N N . ILE A 1 184 ? 14.561 13.604 -7.998 1.00 86.25 184 ILE A N 1
ATOM 1484 C CA . ILE A 1 184 ? 13.245 13.892 -7.431 1.00 86.25 184 ILE A CA 1
ATOM 1485 C C . ILE A 1 184 ? 12.206 13.710 -8.533 1.00 86.25 184 ILE A C 1
ATOM 1487 O O . ILE A 1 184 ? 12.358 14.317 -9.594 1.00 86.25 184 ILE A O 1
ATOM 1491 N N . THR A 1 185 ? 11.147 12.950 -8.258 1.00 89.88 185 THR A N 1
ATOM 1492 C CA . THR A 1 185 ? 10.061 12.737 -9.218 1.00 89.88 185 THR A CA 1
ATOM 1493 C C . THR A 1 185 ? 9.471 14.079 -9.642 1.00 89.88 185 THR A C 1
ATOM 1495 O O . THR A 1 185 ? 9.070 14.909 -8.811 1.00 89.88 185 THR A O 1
ATOM 1498 N N . GLU A 1 186 ? 9.413 14.314 -10.950 1.00 91.94 186 GLU A N 1
ATOM 1499 C CA . GLU A 1 186 ? 8.832 15.534 -11.484 1.00 91.94 186 GLU A CA 1
ATOM 1500 C C . GLU A 1 186 ? 7.302 15.502 -11.385 1.00 91.94 186 GLU A C 1
ATOM 1502 O O . GLU A 1 186 ? 6.646 14.477 -11.562 1.00 91.94 186 GLU A O 1
ATOM 1507 N N . ALA A 1 187 ? 6.688 16.662 -11.139 1.00 95.25 187 ALA A N 1
ATOM 1508 C CA . ALA A 1 187 ? 5.231 16.744 -11.025 1.00 95.25 187 ALA A CA 1
ATOM 1509 C C . ALA A 1 187 ? 4.496 16.395 -12.331 1.00 95.25 187 ALA A C 1
ATOM 1511 O O . ALA A 1 187 ? 3.353 15.946 -12.274 1.00 95.25 187 ALA A O 1
ATOM 1512 N N . GLY A 1 188 ? 5.135 16.608 -13.488 1.00 95.00 188 GLY A N 1
ATOM 1513 C CA . GLY A 1 188 ? 4.597 16.211 -14.791 1.00 95.00 188 GLY A CA 1
ATOM 1514 C C . GLY A 1 188 ? 4.601 14.696 -14.991 1.00 95.00 188 GLY A C 1
ATOM 1515 O O . GLY A 1 188 ? 3.606 14.150 -15.473 1.00 95.00 188 GLY A O 1
ATOM 1516 N N . ASP A 1 189 ? 5.663 14.023 -14.547 1.00 93.19 189 ASP A N 1
ATOM 1517 C CA . ASP A 1 189 ? 5.775 12.564 -14.612 1.00 93.19 189 ASP A CA 1
ATOM 1518 C C . ASP A 1 189 ? 4.764 11.908 -13.678 1.00 93.19 189 ASP A C 1
ATOM 1520 O O . ASP A 1 189 ? 3.981 11.074 -14.122 1.00 93.19 189 ASP A O 1
ATOM 1524 N N . ALA A 1 190 ? 4.657 12.371 -12.427 1.00 95.81 190 ALA A N 1
AT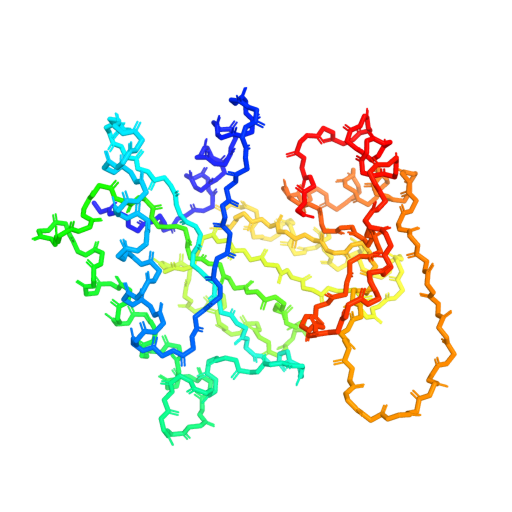OM 1525 C CA . ALA A 1 190 ? 3.642 11.878 -11.495 1.00 95.81 190 ALA A CA 1
ATOM 1526 C C . ALA A 1 190 ? 2.203 12.105 -12.004 1.00 95.81 190 ALA A C 1
ATOM 1528 O O . ALA A 1 190 ? 1.339 11.244 -11.835 1.00 95.81 190 ALA A O 1
ATOM 1529 N N . GLU A 1 191 ? 1.925 13.249 -12.645 1.00 97.06 191 GLU A N 1
ATOM 1530 C CA . GLU A 1 191 ? 0.618 13.529 -13.256 1.00 97.06 191 GLU A CA 1
ATOM 1531 C C . GLU A 1 191 ? 0.302 12.572 -14.411 1.00 97.06 191 GLU A C 1
ATOM 1533 O O . GLU A 1 191 ? -0.815 12.051 -14.486 1.00 97.06 191 GLU A O 1
ATOM 1538 N N . SER A 1 192 ? 1.268 12.355 -15.305 1.00 95.56 192 SER A N 1
ATOM 1539 C CA . SER A 1 192 ? 1.107 11.484 -16.474 1.00 95.56 192 SER A CA 1
ATOM 1540 C C . SER A 1 192 ? 0.968 10.031 -16.033 1.00 95.56 192 SER A C 1
ATOM 1542 O O . SER A 1 192 ? -0.015 9.379 -16.377 1.00 95.56 192 SER A O 1
ATOM 1544 N N . TYR A 1 193 ? 1.858 9.577 -15.149 1.00 97.50 193 TYR A N 1
ATOM 1545 C CA . TYR A 1 193 ? 1.822 8.258 -14.532 1.00 97.50 193 TYR A CA 1
ATOM 1546 C C . TYR A 1 193 ? 0.464 7.971 -13.890 1.00 97.50 193 TYR A C 1
ATOM 1548 O O . TYR A 1 193 ? -0.185 6.984 -14.232 1.00 97.50 193 TYR A O 1
ATOM 1556 N N . PHE A 1 194 ? -0.027 8.863 -13.023 1.00 98.12 194 PHE A N 1
ATOM 1557 C CA . PHE A 1 194 ? -1.316 8.689 -12.349 1.00 98.12 194 PHE A CA 1
ATOM 1558 C C . PHE A 1 194 ? -2.487 8.573 -13.335 1.00 98.12 194 PHE A C 1
ATOM 1560 O O . PHE A 1 194 ? -3.345 7.700 -13.192 1.00 98.12 194 PHE A O 1
ATOM 1567 N N . LYS A 1 195 ? -2.524 9.436 -14.360 1.00 97.94 195 LYS A N 1
ATOM 1568 C CA . LYS A 1 195 ? -3.598 9.437 -15.365 1.00 97.94 195 LYS A CA 1
ATOM 1569 C C . LYS A 1 195 ? -3.558 8.212 -16.273 1.00 97.94 195 LYS A C 1
ATOM 1571 O O . LYS A 1 195 ? -4.615 7.710 -16.653 1.00 97.94 195 LYS A O 1
ATOM 1576 N N . GLU A 1 196 ? -2.369 7.763 -16.657 1.00 98.06 196 GLU A N 1
ATOM 1577 C CA . GLU A 1 196 ? -2.202 6.695 -17.642 1.00 98.06 196 GLU A CA 1
ATOM 1578 C C . GLU A 1 196 ? -2.349 5.297 -17.043 1.00 98.06 196 GLU A C 1
ATOM 1580 O O . GLU A 1 196 ? -2.942 4.426 -17.689 1.00 98.06 196 GLU A O 1
ATOM 1585 N N . THR A 1 197 ? -1.856 5.101 -15.818 1.00 98.50 197 THR A N 1
ATOM 1586 C CA . THR A 1 197 ? -1.962 3.833 -15.081 1.00 98.50 197 THR A CA 1
ATOM 1587 C C . THR A 1 197 ? -3.342 3.650 -14.456 1.00 98.50 197 THR A C 1
ATOM 1589 O O . THR A 1 197 ? -3.915 2.562 -14.505 1.00 98.50 197 THR A O 1
ATOM 1592 N N . GLY A 1 198 ? -3.913 4.722 -13.895 1.00 98.12 198 GLY A N 1
ATOM 1593 C CA . GLY A 1 198 ? -5.150 4.663 -13.124 1.00 98.12 198 GLY A CA 1
ATOM 1594 C C . GLY A 1 198 ? -4.989 4.019 -11.743 1.00 98.12 198 GLY A C 1
ATOM 1595 O O . GLY A 1 198 ? -5.984 3.513 -11.210 1.00 98.12 198 GLY A O 1
ATOM 1596 N N . VAL A 1 199 ? -3.777 4.018 -11.174 1.00 98.44 199 VAL A N 1
ATOM 1597 C CA . VAL A 1 199 ? -3.522 3.617 -9.777 1.00 98.44 199 VAL A CA 1
ATOM 1598 C C . VAL A 1 199 ? -4.313 4.482 -8.788 1.00 98.44 199 VAL A C 1
ATOM 1600 O O . VAL A 1 199 ? -4.851 5.534 -9.134 1.00 98.44 199 VAL A O 1
ATOM 1603 N N . ASP A 1 200 ? -4.441 4.025 -7.547 1.00 98.38 200 ASP A N 1
ATOM 1604 C CA . ASP A 1 200 ? -5.162 4.738 -6.486 1.00 98.38 200 ASP A CA 1
ATOM 1605 C C . ASP A 1 200 ? -4.248 5.580 -5.601 1.00 98.38 200 ASP A C 1
ATOM 1607 O O . ASP A 1 200 ? -4.708 6.540 -4.979 1.00 98.38 200 ASP A O 1
ATOM 1611 N N . LEU A 1 201 ? -2.979 5.188 -5.522 1.00 98.06 201 LEU A N 1
ATOM 1612 C CA . LEU A 1 201 ? -1.923 5.821 -4.747 1.00 98.06 201 LEU A CA 1
ATOM 1613 C C . LEU A 1 201 ? -0.646 5.867 -5.590 1.00 98.06 201 LEU A C 1
ATOM 1615 O O . LEU A 1 201 ? -0.408 4.979 -6.407 1.00 98.06 201 LEU A O 1
ATOM 1619 N N . VAL A 1 202 ? 0.142 6.924 -5.413 1.00 97.31 202 VAL A N 1
ATOM 1620 C CA . VAL A 1 202 ? 1.363 7.185 -6.178 1.00 97.31 202 VAL A CA 1
ATOM 1621 C C . VAL A 1 202 ? 2.515 7.396 -5.215 1.00 97.31 202 VAL A C 1
ATOM 1623 O O . VAL A 1 202 ? 2.522 8.361 -4.449 1.00 97.31 202 VAL A O 1
ATOM 1626 N N . VAL A 1 203 ? 3.504 6.523 -5.302 1.00 95.00 203 VAL A N 1
ATOM 1627 C CA . VAL A 1 203 ? 4.784 6.668 -4.623 1.00 95.00 203 VAL A CA 1
ATOM 1628 C C . VAL A 1 203 ? 5.692 7.522 -5.504 1.00 95.00 203 VAL A C 1
ATOM 1630 O O . VAL A 1 203 ? 5.885 7.237 -6.688 1.00 95.00 203 VAL A O 1
ATOM 1633 N N . ALA A 1 204 ? 6.220 8.601 -4.929 1.00 92.00 204 ALA A N 1
ATOM 1634 C CA . ALA A 1 204 ? 7.097 9.546 -5.610 1.00 92.00 204 ALA A CA 1
ATOM 1635 C C . ALA A 1 204 ? 8.408 9.703 -4.837 1.00 92.00 204 ALA A C 1
ATOM 1637 O O . ALA A 1 204 ? 8.409 9.832 -3.610 1.00 92.00 204 ALA A O 1
ATOM 1638 N N . ASN A 1 205 ? 9.532 9.785 -5.546 1.00 88.62 205 ASN A N 1
ATOM 1639 C CA . ASN A 1 205 ? 10.812 10.072 -4.921 1.00 88.62 205 ASN A CA 1
ATOM 1640 C C . ASN A 1 205 ? 10.873 11.550 -4.506 1.00 88.62 205 ASN A C 1
ATOM 1642 O O . ASN A 1 205 ? 11.002 12.458 -5.330 1.00 88.62 205 ASN A O 1
ATOM 1646 N N . LEU A 1 206 ? 10.791 11.801 -3.199 1.00 88.12 206 LEU A N 1
ATOM 1647 C CA . LEU A 1 206 ? 10.816 13.140 -2.600 1.00 88.12 206 LEU A CA 1
ATOM 1648 C C . LEU A 1 206 ? 12.137 13.444 -1.874 1.00 88.12 206 LEU A C 1
ATOM 1650 O O . LEU A 1 206 ? 12.195 14.340 -1.020 1.00 88.12 206 LEU A O 1
ATOM 1654 N N . GLY A 1 207 ? 13.204 12.716 -2.219 1.00 77.12 207 GLY A N 1
ATOM 1655 C CA . GLY A 1 207 ? 14.512 12.799 -1.565 1.00 77.12 207 GLY A CA 1
ATOM 1656 C C . GLY A 1 207 ? 14.558 12.054 -0.231 1.00 77.12 207 GLY A C 1
ATOM 1657 O O . GLY A 1 207 ? 15.435 12.312 0.594 1.00 77.12 207 GLY A O 1
ATOM 1658 N N . THR A 1 208 ? 13.580 11.178 -0.000 1.00 70.94 208 THR A N 1
ATOM 1659 C CA . THR A 1 208 ? 13.541 10.215 1.099 1.00 70.94 208 THR A CA 1
ATOM 1660 C C . THR A 1 208 ? 14.219 8.924 0.651 1.00 70.94 208 THR A C 1
ATOM 1662 O O . THR A 1 208 ? 13.959 8.442 -0.443 1.00 70.94 208 THR A O 1
ATOM 1665 N N . GLU A 1 209 ? 15.075 8.362 1.496 1.00 63.19 209 GLU A N 1
ATOM 1666 C CA . GLU A 1 209 ? 15.734 7.065 1.275 1.00 63.19 209 GLU A CA 1
ATOM 1667 C C . GLU A 1 209 ? 15.130 6.059 2.266 1.00 63.19 209 GLU A C 1
ATOM 1669 O O . GLU A 1 209 ? 14.900 6.442 3.424 1.00 63.19 209 GLU A O 1
ATOM 1674 N N . HIS A 1 210 ? 14.896 4.787 1.901 1.00 57.78 210 HIS A N 1
ATOM 1675 C CA . HIS A 1 210 ? 14.509 3.845 2.956 1.00 57.78 210 HIS A CA 1
ATOM 1676 C C . HIS A 1 210 ? 15.713 3.520 3.861 1.00 57.78 210 HIS A C 1
ATOM 1678 O O . HIS A 1 210 ? 16.855 3.357 3.419 1.00 57.78 210 HIS A O 1
ATOM 1684 N N . ARG A 1 211 ? 15.419 3.379 5.163 1.00 48.62 211 ARG A N 1
ATOM 1685 C CA . ARG A 1 211 ? 16.274 2.752 6.195 1.00 48.62 211 ARG A CA 1
ATOM 1686 C C . ARG A 1 211 ? 17.602 3.422 6.543 1.00 48.62 211 ARG A C 1
ATOM 1688 O O . ARG A 1 211 ? 18.504 2.755 7.048 1.00 48.62 211 ARG A O 1
ATOM 1695 N N . ARG A 1 212 ? 17.732 4.736 6.376 1.00 58.88 212 ARG A N 1
ATOM 1696 C CA . ARG A 1 212 ? 18.949 5.435 6.808 1.00 58.88 212 ARG A CA 1
ATOM 1697 C C . ARG A 1 212 ? 18.921 5.803 8.296 1.00 58.88 212 ARG A C 1
ATOM 1699 O O . ARG A 1 212 ? 17.951 6.371 8.787 1.00 58.88 212 ARG A O 1
ATOM 1706 N N . THR A 1 213 ? 20.011 5.502 9.001 1.00 46.66 213 THR A N 1
ATOM 1707 C CA . THR A 1 213 ? 20.194 5.745 10.446 1.00 46.66 213 THR A CA 1
ATOM 1708 C C . THR A 1 213 ? 21.076 6.961 10.773 1.00 46.66 213 THR A C 1
ATOM 1710 O O . THR A 1 213 ? 21.286 7.251 11.947 1.00 46.66 213 THR A O 1
ATOM 1713 N N . GLU A 1 214 ? 21.601 7.683 9.773 1.00 44.62 214 GLU A N 1
ATOM 1714 C CA . GLU A 1 214 ? 22.539 8.804 9.969 1.00 44.62 214 GLU A CA 1
ATOM 1715 C C . GLU A 1 214 ? 21.926 10.201 9.752 1.00 44.62 214 GLU A C 1
ATOM 1717 O O . GLU A 1 214 ? 21.027 10.407 8.941 1.00 44.62 214 GLU A O 1
ATOM 1722 N N . SER A 1 215 ? 22.481 11.185 10.468 1.00 44.16 215 SER A N 1
ATOM 1723 C CA . SER A 1 215 ? 21.985 12.556 1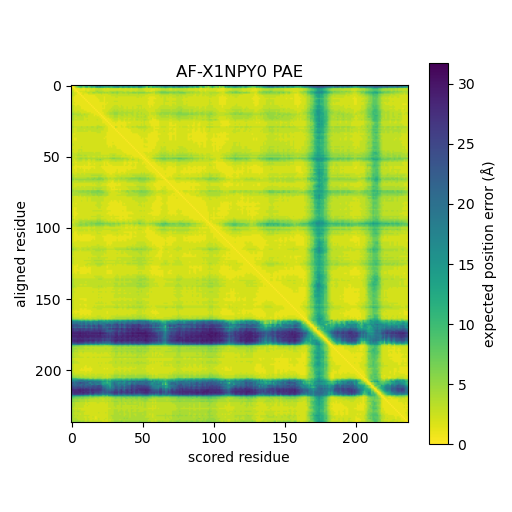0.675 1.00 44.16 215 SER A CA 1
ATOM 1724 C C . SER A 1 215 ? 22.087 13.522 9.485 1.00 44.16 215 SER A C 1
ATOM 1726 O O . SER A 1 215 ? 21.705 14.686 9.612 1.00 44.16 215 SER A O 1
ATOM 1728 N N . ALA A 1 216 ? 22.597 13.090 8.333 1.00 45.56 216 ALA A N 1
ATOM 1729 C CA . ALA A 1 216 ? 22.636 13.909 7.125 1.00 45.56 216 ALA A CA 1
ATOM 1730 C C . ALA A 1 216 ? 21.383 13.640 6.284 1.00 45.56 216 ALA A C 1
ATOM 1732 O O . ALA A 1 216 ? 21.439 12.945 5.273 1.00 45.56 216 ALA A O 1
ATOM 1733 N N . LEU A 1 217 ? 20.239 14.181 6.715 1.00 50.50 217 LEU A N 1
ATOM 1734 C CA . LEU A 1 217 ? 19.051 14.250 5.865 1.00 50.50 217 LEU A CA 1
ATOM 1735 C C . LEU A 1 217 ? 19.446 14.870 4.518 1.00 50.50 217 LEU A C 1
ATOM 1737 O O . LEU A 1 217 ? 19.767 16.062 4.454 1.00 50.50 217 LEU A O 1
ATOM 1741 N N . LYS A 1 218 ? 19.310 14.114 3.426 1.00 55.94 218 LYS A N 1
ATOM 1742 C CA . LYS A 1 218 ? 18.846 14.758 2.201 1.00 55.94 218 LYS A CA 1
ATOM 1743 C C . LYS A 1 218 ? 17.456 15.296 2.519 1.00 55.94 218 LYS A C 1
ATOM 1745 O O . LYS A 1 218 ? 16.594 14.618 3.072 1.00 55.94 218 LYS A O 1
ATOM 1750 N N . ARG A 1 219 ? 17.303 16.604 2.353 1.00 70.50 219 ARG A N 1
ATOM 1751 C CA . ARG A 1 219 ? 16.135 17.347 2.818 1.00 70.50 219 ARG A CA 1
ATOM 1752 C C . ARG A 1 219 ? 14.902 16.865 2.055 1.00 70.50 219 ARG A C 1
ATOM 1754 O O . ARG A 1 219 ? 14.834 17.106 0.853 1.00 70.50 219 ARG A O 1
ATOM 1761 N N . TYR A 1 220 ? 13.922 16.292 2.765 1.00 83.19 220 TYR A N 1
ATOM 1762 C CA . TYR A 1 220 ? 12.581 16.033 2.227 1.00 83.19 220 TYR A CA 1
ATOM 1763 C C . TYR A 1 220 ? 12.103 17.231 1.398 1.00 83.19 220 TYR A C 1
ATOM 1765 O O . TYR A 1 220 ? 12.020 18.368 1.895 1.00 83.19 220 TYR A O 1
ATOM 1773 N N . ARG A 1 221 ? 11.801 16.982 0.124 1.00 87.75 221 ARG A N 1
ATOM 1774 C CA . ARG A 1 221 ? 11.452 18.013 -0.853 1.00 87.75 221 ARG A CA 1
ATOM 1775 C C . ARG A 1 221 ? 9.977 18.358 -0.772 1.00 87.75 221 ARG A C 1
ATOM 1777 O O . ARG A 1 221 ? 9.178 18.040 -1.646 1.00 87.75 221 ARG A O 1
ATOM 1784 N N . ARG A 1 222 ? 9.625 19.084 0.294 1.00 91.25 222 ARG A N 1
ATOM 1785 C CA . ARG A 1 222 ? 8.267 19.608 0.520 1.00 91.25 222 ARG A CA 1
ATOM 1786 C C . ARG A 1 222 ? 7.723 20.363 -0.696 1.00 91.25 222 ARG A C 1
ATOM 1788 O O . ARG A 1 222 ? 6.539 20.257 -0.986 1.00 91.25 222 ARG A O 1
ATOM 1795 N N . ASP A 1 223 ? 8.570 21.132 -1.371 1.00 93.38 223 ASP A N 1
ATOM 1796 C CA . ASP A 1 223 ? 8.208 21.890 -2.566 1.00 93.38 223 ASP A CA 1
ATOM 1797 C C . ASP A 1 223 ? 7.809 20.974 -3.732 1.00 93.38 223 ASP A C 1
ATOM 1799 O O . ASP A 1 223 ? 6.815 21.244 -4.404 1.00 93.38 223 ASP A O 1
ATOM 1803 N N . ALA A 1 224 ? 8.529 19.869 -3.939 1.00 92.56 224 ALA A N 1
ATOM 1804 C CA . ALA A 1 224 ? 8.171 18.860 -4.933 1.00 92.56 224 ALA A CA 1
ATOM 1805 C C . ALA A 1 224 ? 6.866 18.145 -4.553 1.00 92.56 224 ALA A C 1
ATOM 1807 O O . ALA A 1 224 ? 5.949 18.077 -5.367 1.00 92.56 224 ALA A O 1
ATOM 1808 N N . ALA A 1 225 ? 6.726 17.734 -3.290 1.00 94.44 225 ALA A N 1
ATOM 1809 C CA . ALA A 1 225 ? 5.512 17.094 -2.784 1.00 94.44 225 ALA A CA 1
ATOM 1810 C C . ALA A 1 225 ? 4.263 17.971 -2.977 1.00 94.44 225 ALA A C 1
ATOM 1812 O O . ALA A 1 225 ? 3.207 17.490 -3.380 1.00 94.44 225 ALA A O 1
ATOM 1813 N N . GLN A 1 226 ? 4.379 19.281 -2.725 1.00 96.12 226 GLN A N 1
ATOM 1814 C CA . GLN A 1 226 ? 3.299 20.240 -2.966 1.00 96.12 226 GLN A CA 1
ATOM 1815 C C . GLN A 1 226 ? 2.950 20.340 -4.453 1.00 96.12 226 GLN A C 1
ATOM 1817 O O . GLN A 1 226 ? 1.772 20.266 -4.787 1.00 96.12 226 GLN A O 1
ATOM 1822 N N . LYS A 1 227 ? 3.951 20.433 -5.339 1.00 97.12 227 LYS A N 1
ATOM 1823 C CA . LYS A 1 227 ? 3.727 20.475 -6.793 1.00 97.12 227 LYS A CA 1
ATOM 1824 C C . LYS A 1 227 ? 3.036 19.212 -7.309 1.00 97.12 227 LYS A C 1
ATOM 1826 O O . LYS A 1 227 ? 2.098 19.332 -8.087 1.00 97.12 227 LYS A O 1
ATOM 1831 N N . ILE A 1 228 ? 3.458 18.026 -6.863 1.00 96.81 228 ILE A N 1
ATOM 1832 C CA . ILE A 1 228 ? 2.805 16.759 -7.227 1.00 96.81 228 ILE A CA 1
ATOM 1833 C C . ILE A 1 228 ? 1.365 16.752 -6.703 1.00 96.81 228 ILE A C 1
ATOM 1835 O O . ILE A 1 228 ? 0.430 16.472 -7.452 1.00 96.81 228 ILE A O 1
ATOM 1839 N N . ARG A 1 229 ? 1.151 17.144 -5.440 1.00 96.38 229 ARG A N 1
ATOM 1840 C CA . ARG A 1 229 ? -0.180 17.167 -4.817 1.00 96.38 229 ARG A CA 1
ATOM 1841 C C . ARG A 1 229 ? -1.129 18.099 -5.563 1.00 96.38 229 ARG A C 1
ATOM 1843 O O . ARG A 1 229 ? -2.304 17.784 -5.712 1.00 96.38 229 ARG A O 1
ATOM 1850 N N . ASP A 1 230 ? -0.638 19.236 -6.037 1.00 97.69 230 ASP A N 1
ATOM 1851 C CA . ASP A 1 230 ? -1.447 20.188 -6.798 1.00 97.69 230 ASP A CA 1
ATOM 1852 C C . ASP A 1 230 ? -1.881 19.619 -8.167 1.00 97.69 230 ASP A C 1
ATOM 1854 O O . ASP A 1 230 ? -2.864 20.094 -8.735 1.00 97.69 230 ASP A O 1
ATOM 1858 N N . LYS A 1 231 ? -1.204 18.576 -8.675 1.00 97.50 231 LYS A N 1
ATOM 1859 C CA . LYS A 1 231 ? -1.549 17.873 -9.920 1.00 97.50 231 LYS A CA 1
ATOM 1860 C C . LYS A 1 231 ? -2.450 16.660 -9.721 1.00 97.50 231 LYS A C 1
ATOM 1862 O O . LYS A 1 231 ? -3.435 16.518 -10.441 1.00 97.50 231 LYS A O 1
ATOM 1867 N N . ILE A 1 232 ? -2.120 15.788 -8.768 1.00 96.62 232 ILE A N 1
ATOM 1868 C CA . ILE A 1 232 ? -2.815 14.498 -8.590 1.00 96.62 232 ILE A CA 1
ATOM 1869 C C . ILE A 1 232 ? -3.722 14.463 -7.356 1.00 96.62 232 ILE A C 1
ATOM 1871 O O . ILE A 1 232 ? -4.450 13.501 -7.140 1.00 96.62 232 ILE A O 1
ATOM 1875 N N . GLY A 1 233 ? -3.722 15.516 -6.540 1.00 95.44 233 GLY A N 1
ATOM 1876 C CA . GLY A 1 233 ? -4.447 15.570 -5.277 1.00 95.44 233 GLY A CA 1
ATOM 1877 C C . GLY A 1 233 ? -3.706 14.858 -4.143 1.00 95.44 233 GLY A C 1
ATOM 1878 O O . GLY A 1 233 ? -2.480 14.824 -4.078 1.00 95.44 233 GLY A O 1
ATOM 1879 N N . ARG A 1 234 ? -4.459 14.292 -3.197 1.00 94.81 234 ARG A N 1
ATOM 1880 C CA . ARG A 1 234 ? -3.926 13.620 -1.995 1.00 94.81 234 ARG A CA 1
ATOM 1881 C C . ARG A 1 234 ? -3.665 12.128 -2.233 1.00 94.81 234 ARG A C 1
ATOM 1883 O O . ARG A 1 234 ? -4.069 11.303 -1.422 1.00 94.81 234 ARG A O 1
ATOM 1890 N N . GLN A 1 235 ? -3.062 11.806 -3.373 1.00 95.25 235 GLN A N 1
ATOM 1891 C CA . GLN A 1 235 ? -2.770 10.425 -3.785 1.00 95.25 235 GLN A CA 1
ATOM 1892 C C . GLN A 1 235 ? -1.328 10.012 -3.496 1.00 95.25 235 GLN A C 1
ATOM 1894 O O . GLN A 1 235 ? -0.988 8.855 -3.689 1.00 95.25 235 GLN A O 1
ATOM 1899 N N . ILE A 1 236 ? -0.497 10.953 -3.048 1.00 94.19 236 ILE A N 1
ATOM 1900 C CA . ILE A 1 236 ? 0.914 10.712 -2.750 1.00 94.19 236 ILE A CA 1
ATOM 1901 C C . ILE A 1 236 ? 1.042 9.844 -1.499 1.00 94.19 236 ILE A C 1
ATOM 1903 O O . ILE A 1 236 ? 0.351 10.108 -0.505 1.00 94.19 236 ILE A O 1
ATOM 1907 N N . VAL A 1 237 ? 1.949 8.876 -1.572 1.00 90.50 237 VAL A N 1
ATOM 1908 C CA . VAL A 1 237 ? 2.469 8.084 -0.451 1.00 90.50 237 VAL A CA 1
ATOM 1909 C C . VAL A 1 237 ? 3.797 8.668 0.013 1.00 90.50 237 VAL A C 1
ATOM 1911 O O . VAL A 1 237 ? 4.627 9.005 -0.861 1.00 90.50 237 VAL A O 1
#